Protein AF-A0A0G0GV70-F1 (afdb_monomer_lite)

pLDDT: mean 84.27, std 19.37, range [31.91, 98.56]

Structure (mmCIF, N/CA/C/O backbone):
data_AF-A0A0G0GV70-F1
#
_entry.id   AF-A0A0G0GV70-F1
#
loop_
_atom_site.group_PDB
_atom_site.id
_atom_site.type_symbol
_atom_site.label_atom_id
_atom_site.label_alt_id
_atom_site.label_comp_id
_atom_site.label_asym_id
_atom_site.label_entity_id
_atom_site.label_seq_id
_atom_site.pdbx_PDB_ins_code
_atom_site.Cartn_x
_atom_site.Cartn_y
_atom_site.Cartn_z
_atom_site.occupancy
_atom_site.B_iso_or_equiv
_atom_site.auth_seq_id
_atom_site.auth_comp_id
_atom_site.auth_asym_id
_atom_site.auth_atom_id
_atom_site.pdbx_PDB_model_num
ATOM 1 N N . MET A 1 1 ? 23.017 -17.282 5.158 1.00 42.25 1 MET A N 1
ATOM 2 C CA . MET A 1 1 ? 23.805 -16.563 4.132 1.00 42.25 1 MET A CA 1
ATOM 3 C C . MET A 1 1 ? 23.845 -15.090 4.497 1.00 42.25 1 MET A C 1
ATOM 5 O O . MET A 1 1 ? 22.787 -14.482 4.587 1.00 42.25 1 MET A O 1
ATOM 9 N N . SER A 1 2 ? 25.026 -14.521 4.731 1.00 63.72 2 SER A N 1
ATOM 10 C CA . SER A 1 2 ? 25.172 -13.094 5.050 1.00 63.72 2 SER A CA 1
ATOM 11 C C . SER A 1 2 ? 25.502 -12.327 3.770 1.00 63.72 2 SER A C 1
ATOM 13 O O . SER A 1 2 ? 26.511 -12.607 3.124 1.00 63.72 2 SER A O 1
ATOM 15 N N . SER A 1 3 ? 24.639 -11.392 3.367 1.00 79.06 3 SER A N 1
ATOM 16 C CA . SER A 1 3 ? 24.894 -10.543 2.198 1.00 79.06 3 SER A CA 1
ATOM 17 C C . SER A 1 3 ? 26.102 -9.636 2.450 1.00 79.06 3 SER A C 1
ATOM 19 O O . SER A 1 3 ? 26.194 -9.013 3.504 1.00 79.06 3 SER A O 1
ATOM 21 N N . ARG A 1 4 ? 27.005 -9.524 1.468 1.00 86.88 4 ARG A N 1
ATOM 22 C CA . ARG A 1 4 ? 28.135 -8.574 1.488 1.00 86.88 4 ARG A CA 1
ATOM 23 C C . ARG A 1 4 ? 27.774 -7.196 0.911 1.00 86.88 4 ARG A C 1
ATOM 25 O O . ARG A 1 4 ? 28.638 -6.331 0.806 1.00 86.88 4 ARG A O 1
ATOM 32 N N . HIS A 1 5 ? 26.519 -6.984 0.502 1.00 86.94 5 HIS A N 1
ATOM 33 C CA . HIS A 1 5 ? 26.093 -5.713 -0.083 1.00 86.94 5 HIS A CA 1
ATOM 34 C C . HIS A 1 5 ? 26.102 -4.600 0.963 1.00 86.94 5 HIS A C 1
ATOM 36 O O . HIS A 1 5 ? 25.458 -4.698 2.008 1.00 86.94 5 HIS A O 1
ATOM 42 N N . LYS A 1 6 ? 26.796 -3.505 0.649 1.00 89.31 6 LYS A N 1
ATOM 43 C CA . LYS A 1 6 ? 26.859 -2.332 1.516 1.00 89.31 6 LYS A CA 1
ATOM 44 C C . LYS A 1 6 ? 25.533 -1.572 1.483 1.00 89.31 6 LYS A C 1
ATOM 46 O O . LYS A 1 6 ? 25.060 -1.170 0.421 1.00 89.31 6 LYS A O 1
ATOM 51 N N . ILE A 1 7 ? 24.964 -1.333 2.662 1.00 91.81 7 ILE A N 1
ATOM 52 C CA . ILE A 1 7 ? 23.853 -0.396 2.852 1.00 91.81 7 ILE A CA 1
ATOM 53 C C . ILE A 1 7 ? 24.458 0.949 3.253 1.00 91.81 7 ILE A C 1
ATOM 55 O O . ILE A 1 7 ? 25.138 1.058 4.271 1.00 91.81 7 ILE A O 1
ATOM 59 N N . TYR A 1 8 ? 24.228 1.980 2.444 1.00 92.44 8 TYR A N 1
ATOM 60 C CA . TYR A 1 8 ? 24.755 3.322 2.687 1.00 92.44 8 TYR A CA 1
ATOM 61 C C . TYR A 1 8 ? 23.795 4.112 3.574 1.00 92.44 8 TYR A C 1
ATOM 63 O O . TYR A 1 8 ? 22.588 4.079 3.344 1.00 92.44 8 TYR A O 1
ATOM 71 N N . ALA A 1 9 ? 24.320 4.850 4.551 1.00 92.25 9 ALA A N 1
ATOM 72 C CA . ALA A 1 9 ? 23.561 5.827 5.327 1.00 92.25 9 ALA A CA 1
ATOM 73 C C . ALA A 1 9 ? 23.868 7.236 4.804 1.00 92.25 9 ALA A C 1
ATOM 75 O O . ALA A 1 9 ? 25.014 7.679 4.833 1.00 92.25 9 ALA A O 1
ATOM 76 N N . ILE A 1 10 ? 22.847 7.931 4.314 1.00 90.56 10 ILE A N 1
ATOM 77 C CA . ILE A 1 10 ? 22.930 9.298 3.804 1.00 90.56 10 ILE A CA 1
ATOM 78 C C . ILE A 1 10 ? 22.320 10.219 4.859 1.00 90.56 10 ILE A C 1
ATOM 80 O O . ILE A 1 10 ? 21.137 10.096 5.188 1.00 90.56 10 ILE A O 1
ATOM 84 N N . LYS A 1 11 ? 23.134 11.129 5.399 1.00 86.88 11 LYS A N 1
ATOM 85 C CA . LYS A 1 11 ? 22.683 12.198 6.297 1.00 86.88 11 LYS A CA 1
ATOM 86 C C . LYS A 1 11 ? 22.342 13.428 5.463 1.00 86.88 11 LYS A C 1
ATOM 88 O O . LYS A 1 11 ? 23.067 13.753 4.526 1.00 86.88 11 LYS A O 1
ATOM 93 N N . TYR A 1 12 ? 21.247 14.097 5.793 1.00 80.81 12 TYR A N 1
ATOM 94 C CA . TYR A 1 12 ? 20.922 15.380 5.180 1.00 80.81 12 TYR A CA 1
ATOM 95 C C . TYR A 1 12 ? 21.633 16.512 5.924 1.00 80.81 12 TYR A C 1
ATOM 97 O O . TYR A 1 12 ? 21.893 16.407 7.120 1.00 80.81 12 TYR A O 1
ATOM 105 N N . LEU A 1 13 ? 21.919 17.600 5.207 1.00 78.50 13 LEU A N 1
ATOM 106 C CA . LEU A 1 13 ? 22.531 18.806 5.776 1.00 78.50 13 LEU A CA 1
ATOM 107 C C . LEU A 1 13 ? 21.536 19.647 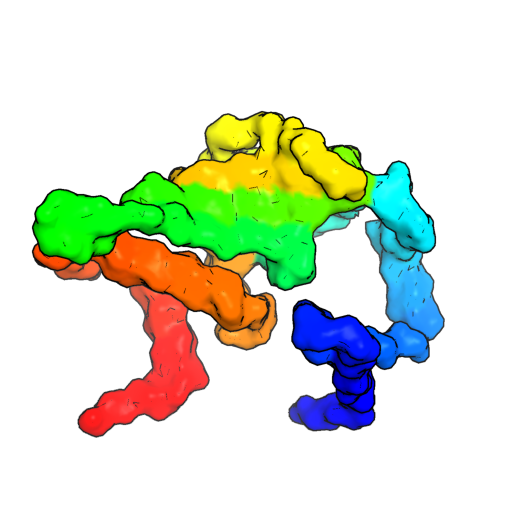6.597 1.00 78.50 13 LEU A C 1
ATOM 109 O O . LEU A 1 13 ? 21.947 20.476 7.403 1.00 78.50 13 LEU A O 1
ATOM 113 N N . ASN A 1 14 ? 20.227 19.453 6.410 1.00 82.50 14 ASN A N 1
ATOM 114 C CA . ASN A 1 14 ? 19.206 20.182 7.156 1.00 82.50 14 ASN A CA 1
ATOM 115 C C . ASN A 1 14 ? 18.978 19.572 8.551 1.00 82.50 14 ASN A C 1
ATOM 117 O O . ASN A 1 14 ? 18.974 18.356 8.730 1.00 82.50 14 ASN A O 1
ATOM 121 N N . ARG A 1 15 ? 18.708 20.425 9.548 1.00 74.50 15 ARG A N 1
ATOM 122 C CA . ARG A 1 15 ? 18.507 20.003 10.950 1.00 74.50 15 ARG A CA 1
ATOM 123 C C . ARG A 1 15 ? 17.336 19.027 11.153 1.00 74.50 15 ARG A C 1
ATOM 125 O O . ARG A 1 15 ? 17.357 18.255 12.101 1.00 74.50 15 ARG A O 1
ATOM 132 N N . ASN A 1 16 ? 16.351 19.035 10.250 1.00 80.88 16 ASN A N 1
ATOM 133 C CA . ASN A 1 16 ? 15.153 18.184 10.318 1.00 80.88 16 ASN A CA 1
ATOM 134 C C . ASN A 1 16 ? 15.232 16.935 9.422 1.00 80.88 16 ASN A C 1
ATOM 136 O O . ASN A 1 16 ? 14.244 16.217 9.275 1.00 80.88 16 ASN A O 1
ATOM 140 N N . GLY A 1 17 ? 16.361 16.692 8.756 1.00 78.88 17 GLY A N 1
ATOM 141 C CA . GLY A 1 17 ? 16.489 15.569 7.838 1.00 78.88 17 GLY A CA 1
ATOM 142 C C . GLY A 1 17 ? 16.724 14.252 8.561 1.00 78.88 17 GLY A C 1
ATOM 143 O O . GLY A 1 17 ? 17.628 14.121 9.383 1.00 78.88 17 GLY A O 1
ATOM 144 N N . HIS A 1 18 ? 15.936 13.238 8.218 1.00 85.81 18 HIS A N 1
ATOM 145 C CA . HIS A 1 18 ? 16.132 11.888 8.736 1.00 85.81 18 HIS A CA 1
ATOM 146 C C . HIS A 1 18 ? 17.211 11.147 7.949 1.00 85.81 18 HIS A C 1
ATOM 148 O O . HIS A 1 18 ? 17.294 11.274 6.730 1.00 85.81 18 HIS A O 1
ATOM 154 N N . ILE A 1 19 ? 18.005 10.316 8.625 1.00 91.50 19 ILE A N 1
ATOM 155 C CA . ILE A 1 19 ? 18.988 9.455 7.958 1.00 91.50 19 ILE A CA 1
ATOM 156 C C . ILE A 1 19 ? 18.263 8.543 6.963 1.00 91.50 19 ILE A C 1
ATOM 158 O O . ILE A 1 19 ? 17.337 7.816 7.324 1.00 91.50 19 ILE A O 1
ATOM 162 N N . ARG A 1 20 ? 18.704 8.564 5.704 1.00 90.44 20 ARG A N 1
ATOM 163 C CA . ARG A 1 20 ? 18.201 7.673 4.659 1.00 90.44 20 ARG A CA 1
ATOM 164 C C . ARG A 1 20 ? 19.166 6.515 4.469 1.00 90.44 20 ARG A C 1
ATOM 166 O O . ARG A 1 20 ? 20.339 6.729 4.178 1.00 90.44 20 ARG A O 1
ATOM 173 N N . HIS A 1 21 ? 18.654 5.293 4.531 1.00 92.00 21 HIS A N 1
ATOM 174 C CA . HIS A 1 21 ? 19.409 4.109 4.135 1.00 92.00 21 HIS A CA 1
ATOM 175 C C . HIS A 1 21 ? 19.162 3.779 2.659 1.00 92.00 21 HIS A C 1
ATOM 177 O O . HIS A 1 21 ? 18.026 3.840 2.186 1.00 92.00 21 HIS A O 1
ATOM 183 N N . VAL A 1 22 ? 20.224 3.455 1.920 1.00 92.25 22 VAL A N 1
ATOM 184 C CA . VAL A 1 22 ? 20.167 3.147 0.487 1.00 92.25 22 VAL A CA 1
ATOM 185 C C . VAL A 1 22 ? 20.896 1.841 0.202 1.00 92.25 22 VAL A C 1
ATOM 187 O O . VAL A 1 22 ? 22.083 1.704 0.496 1.00 92.25 22 VAL A O 1
ATOM 190 N N . LEU A 1 23 ? 20.183 0.914 -0.432 1.00 92.44 23 LEU A N 1
ATOM 191 C CA . LEU A 1 23 ? 20.746 -0.259 -1.087 1.00 92.44 23 LEU A CA 1
ATOM 192 C C . LEU A 1 23 ? 20.768 0.005 -2.595 1.00 92.44 23 LEU A C 1
ATOM 194 O O . LEU A 1 23 ? 19.741 0.357 -3.175 1.00 92.44 23 LEU A O 1
ATOM 198 N N . ARG A 1 24 ? 21.938 -0.137 -3.220 1.00 91.56 24 ARG A N 1
ATOM 199 C CA . ARG A 1 24 ? 22.098 -0.043 -4.676 1.00 91.56 24 ARG A CA 1
ATOM 200 C C . ARG A 1 24 ? 22.466 -1.416 -5.212 1.00 91.56 24 ARG A C 1
ATOM 202 O O . ARG A 1 24 ? 23.418 -2.020 -4.728 1.00 91.56 24 ARG A O 1
ATOM 209 N N . ILE A 1 25 ? 21.715 -1.882 -6.201 1.00 90.88 25 ILE A N 1
ATOM 210 C CA . ILE A 1 25 ? 21.968 -3.142 -6.897 1.00 90.88 25 ILE A CA 1
ATOM 211 C C . ILE A 1 25 ? 22.118 -2.797 -8.374 1.00 90.88 25 ILE A C 1
ATOM 213 O O . ILE A 1 25 ? 21.145 -2.427 -9.025 1.00 90.88 25 ILE A O 1
ATOM 217 N N . GLY A 1 26 ? 23.348 -2.866 -8.879 1.00 91.38 26 GLY A N 1
ATOM 218 C CA . GLY A 1 26 ? 23.649 -2.706 -10.299 1.00 91.38 26 GLY A CA 1
ATOM 219 C C . GLY A 1 26 ? 23.826 -4.077 -10.931 1.00 91.38 26 GLY A C 1
ATOM 220 O O . GLY A 1 26 ? 24.916 -4.634 -10.880 1.00 91.38 26 GLY A O 1
ATOM 221 N N . ASN A 1 27 ? 22.755 -4.644 -11.480 1.00 93.31 27 ASN A N 1
ATOM 222 C CA . ASN A 1 27 ? 22.800 -5.931 -12.165 1.00 93.31 27 ASN A CA 1
ATOM 223 C C . ASN A 1 27 ? 21.980 -5.846 -13.457 1.00 93.31 27 ASN A C 1
ATOM 225 O O . ASN A 1 27 ? 20.774 -5.602 -13.410 1.00 93.31 27 ASN A O 1
ATOM 229 N N . LYS A 1 28 ? 22.645 -6.052 -14.599 1.00 95.12 28 LYS A N 1
ATOM 230 C CA . LYS A 1 28 ? 22.032 -5.923 -15.927 1.00 95.12 28 LYS A CA 1
ATOM 231 C C . LYS A 1 28 ? 20.931 -6.960 -16.165 1.00 95.12 28 LYS A C 1
ATOM 233 O O . LYS A 1 28 ? 19.898 -6.610 -16.718 1.00 95.12 28 LYS A O 1
ATOM 238 N N . ALA A 1 29 ? 21.115 -8.196 -15.702 1.00 96.00 29 ALA A N 1
ATOM 239 C CA . ALA A 1 29 ? 20.115 -9.252 -15.854 1.00 96.00 29 ALA A CA 1
ATOM 240 C C . ALA A 1 29 ? 18.842 -8.954 -15.044 1.00 96.00 29 ALA A C 1
ATOM 242 O O . ALA A 1 29 ? 17.738 -9.110 -15.559 1.00 96.00 29 ALA A O 1
ATOM 243 N N . ILE A 1 30 ? 18.982 -8.456 -13.807 1.00 94.19 30 ILE A N 1
ATOM 244 C CA . ILE A 1 30 ? 17.835 -8.021 -12.992 1.00 94.19 30 ILE A CA 1
ATOM 245 C C . ILE A 1 30 ? 17.125 -6.842 -13.657 1.00 94.19 30 ILE A C 1
ATOM 247 O O . ILE A 1 30 ? 15.902 -6.835 -13.722 1.00 94.19 30 ILE A O 1
ATOM 251 N N . TYR A 1 31 ? 17.879 -5.857 -14.148 1.00 94.06 31 TYR A N 1
ATOM 252 C CA . TYR A 1 31 ? 17.307 -4.702 -14.832 1.00 94.06 31 TYR A CA 1
ATOM 253 C C . TYR A 1 31 ? 16.487 -5.123 -16.059 1.00 94.06 31 TYR A C 1
ATOM 255 O O . TYR A 1 31 ? 15.316 -4.765 -16.139 1.00 94.06 31 TYR A O 1
ATOM 263 N N . GLN A 1 32 ? 17.053 -5.961 -16.935 1.00 94.81 32 GLN A N 1
ATOM 264 C CA . GLN A 1 32 ? 16.348 -6.464 -18.116 1.00 94.81 32 GLN A CA 1
ATOM 265 C C . GLN A 1 32 ? 15.093 -7.253 -17.731 1.00 94.81 32 GLN A C 1
ATOM 267 O O . GLN A 1 32 ? 14.021 -7.006 -18.265 1.00 94.81 32 GLN A O 1
ATOM 272 N N . SER A 1 33 ? 15.193 -8.122 -16.720 1.00 93.75 33 SER A N 1
ATOM 273 C CA . SER A 1 33 ? 14.040 -8.893 -16.235 1.00 93.75 33 SER A CA 1
ATOM 274 C C . SER A 1 33 ? 12.907 -7.993 -15.726 1.00 93.75 33 SER A C 1
ATOM 276 O O . SER A 1 33 ? 11.737 -8.343 -15.832 1.00 93.75 33 SER A O 1
ATOM 278 N N . LEU A 1 34 ? 13.234 -6.842 -15.131 1.00 91.75 34 LEU A N 1
ATOM 279 C CA . LEU A 1 34 ? 12.239 -5.873 -14.675 1.00 91.75 34 LEU A CA 1
ATOM 280 C C . LEU A 1 34 ? 11.607 -5.113 -15.846 1.00 91.75 34 LEU A C 1
ATOM 282 O O . LEU A 1 34 ? 10.402 -4.863 -15.809 1.00 91.75 34 LEU A O 1
ATOM 286 N N . GLU A 1 35 ? 12.384 -4.774 -16.875 1.00 91.62 35 GLU A N 1
ATOM 287 C CA . GLU A 1 35 ? 11.857 -4.179 -18.107 1.00 91.62 35 GLU A CA 1
ATOM 288 C C . GLU A 1 35 ? 10.896 -5.130 -18.824 1.00 91.62 35 GLU A C 1
ATOM 290 O O . GLU A 1 35 ? 9.808 -4.703 -19.202 1.00 91.62 35 GLU A O 1
ATOM 295 N N . ASP A 1 36 ? 11.229 -6.419 -18.914 1.00 90.69 36 ASP A N 1
ATOM 296 C CA . ASP A 1 36 ? 10.366 -7.447 -19.515 1.00 90.69 36 ASP A CA 1
ATOM 297 C C . ASP A 1 36 ? 9.042 -7.616 -18.738 1.00 90.69 36 ASP A C 1
ATOM 299 O O . ASP A 1 36 ? 8.013 -7.996 -19.296 1.00 90.69 36 ASP A O 1
ATOM 303 N N . LEU A 1 37 ? 9.044 -7.277 -17.443 1.00 87.94 37 LEU A N 1
ATOM 304 C CA . LEU A 1 37 ? 7.854 -7.209 -16.585 1.00 87.94 37 LEU A CA 1
ATOM 305 C C . LEU A 1 37 ? 7.122 -5.852 -16.655 1.00 87.94 37 LEU A C 1
ATOM 307 O O . LEU A 1 37 ? 6.160 -5.634 -15.914 1.00 87.94 37 LEU A O 1
ATOM 311 N N . GLY A 1 38 ? 7.560 -4.937 -17.523 1.00 87.19 38 GLY A N 1
ATOM 312 C CA . GLY A 1 38 ? 6.939 -3.634 -17.766 1.00 87.19 38 GLY A CA 1
ATOM 313 C C . GLY A 1 38 ? 7.418 -2.499 -16.854 1.00 87.19 38 GLY A C 1
ATOM 314 O O . GLY A 1 38 ? 6.757 -1.459 -16.766 1.00 87.19 38 GLY A O 1
ATOM 315 N N . LEU A 1 39 ? 8.538 -2.664 -16.140 1.00 90.12 39 LEU A N 1
ATOM 316 C CA . LEU A 1 39 ? 9.090 -1.639 -15.251 1.00 90.12 39 LEU A CA 1
ATOM 317 C C . LEU A 1 39 ? 10.173 -0.803 -15.949 1.00 90.12 39 LEU A C 1
ATOM 319 O O . LEU A 1 39 ? 11.358 -1.113 -15.875 1.00 90.12 39 LEU A O 1
ATOM 323 N N . TYR A 1 40 ? 9.765 0.321 -16.536 1.00 88.12 40 TYR A N 1
ATOM 324 C CA . TYR A 1 40 ? 10.658 1.246 -17.248 1.00 88.12 40 TYR A CA 1
ATOM 325 C C . TYR A 1 40 ? 11.011 2.512 -16.437 1.00 88.12 40 TYR A C 1
ATOM 327 O O . TYR A 1 40 ? 10.341 2.841 -15.444 1.00 88.12 40 TYR A O 1
ATOM 335 N N . PRO A 1 41 ? 12.036 3.286 -16.849 1.00 86.75 41 PRO A N 1
ATOM 336 C CA . PRO A 1 41 ? 12.245 4.652 -16.366 1.00 86.75 41 PRO A CA 1
ATOM 337 C C . PRO A 1 41 ? 10.985 5.524 -16.517 1.00 86.75 41 PRO A C 1
ATOM 339 O O . PRO A 1 41 ? 10.121 5.261 -17.348 1.00 86.75 41 PRO A O 1
ATOM 342 N N . ASN A 1 42 ? 10.845 6.567 -15.689 1.00 84.75 42 ASN A N 1
ATOM 343 C CA . ASN A 1 42 ? 9.640 7.419 -15.636 1.00 84.75 42 ASN A CA 1
ATOM 344 C C . ASN A 1 42 ? 8.324 6.662 -15.375 1.00 84.75 42 ASN A C 1
ATOM 346 O O . ASN A 1 42 ? 7.241 7.147 -15.705 1.00 84.75 42 ASN A O 1
ATOM 350 N N . LYS A 1 43 ? 8.413 5.516 -14.684 1.00 86.00 43 LYS A N 1
ATOM 351 C CA . LYS A 1 43 ? 7.287 4.639 -14.333 1.00 86.00 43 LYS A CA 1
ATOM 352 C C . LYS A 1 43 ? 6.041 5.336 -13.788 1.00 86.00 43 LYS A C 1
ATOM 354 O O . LYS A 1 43 ? 4.949 4.826 -13.973 1.00 86.00 43 LYS A O 1
ATOM 359 N N . SER A 1 44 ? 6.148 6.492 -13.130 1.00 86.56 44 SER A N 1
ATOM 360 C CA . SER A 1 44 ? 4.963 7.231 -12.668 1.00 86.56 44 SER A CA 1
ATOM 361 C C . SER A 1 44 ? 3.994 7.592 -13.800 1.00 86.56 44 SER A C 1
ATOM 363 O O . SER A 1 44 ? 2.811 7.750 -13.531 1.00 86.56 44 SER A O 1
ATOM 365 N N . LEU A 1 45 ? 4.481 7.711 -15.038 1.00 87.50 45 LEU A N 1
ATOM 366 C CA . LEU A 1 45 ? 3.683 8.068 -16.212 1.00 87.50 45 LEU A CA 1
ATOM 367 C C . LEU A 1 45 ? 3.224 6.846 -17.017 1.00 87.50 45 LEU A C 1
ATOM 369 O O . LEU A 1 45 ? 2.177 6.894 -17.654 1.00 87.50 45 LEU A O 1
ATOM 373 N N . THR A 1 46 ? 4.003 5.766 -16.988 1.00 87.19 46 THR A N 1
ATOM 374 C CA . THR A 1 46 ? 3.857 4.639 -17.920 1.00 87.19 46 THR A CA 1
ATOM 375 C C . THR A 1 46 ? 3.445 3.333 -17.253 1.00 87.19 46 THR A C 1
ATOM 377 O O . THR A 1 46 ? 2.915 2.463 -17.934 1.00 87.19 46 THR A O 1
ATOM 380 N N . ILE A 1 47 ? 3.652 3.174 -15.941 1.00 93.31 47 ILE A N 1
ATOM 381 C CA . ILE A 1 47 ? 3.430 1.885 -15.284 1.00 93.31 47 ILE A CA 1
ATOM 382 C C . ILE A 1 47 ? 1.944 1.565 -15.165 1.00 93.31 47 ILE A C 1
ATOM 384 O O . ILE A 1 47 ? 1.132 2.374 -14.695 1.00 93.31 47 ILE A O 1
ATOM 388 N N . GLU A 1 48 ? 1.618 0.334 -15.526 1.00 94.00 48 GLU A N 1
ATOM 389 C CA . GLU A 1 48 ? 0.314 -0.280 -15.333 1.00 94.00 48 GLU A CA 1
ATOM 390 C C . GLU A 1 48 ? 0.440 -1.441 -14.342 1.00 94.00 48 GLU A C 1
ATOM 392 O O . GLU A 1 48 ? 1.540 -1.896 -14.024 1.00 94.00 48 GLU A O 1
ATOM 397 N N . PHE A 1 49 ? -0.682 -1.881 -13.774 1.00 95.19 49 PHE A N 1
ATOM 398 C CA . PHE A 1 49 ? -0.650 -3.040 -12.887 1.00 95.19 49 PHE A CA 1
ATOM 399 C C . PHE A 1 49 ? -0.363 -4.292 -13.730 1.00 95.19 49 PHE A C 1
ATOM 401 O O . PHE A 1 49 ? -1.118 -4.541 -14.674 1.00 95.19 49 PHE A O 1
ATOM 408 N N . PRO A 1 50 ? 0.697 -5.062 -13.431 1.00 94.12 50 PRO A N 1
ATOM 409 C CA . PRO A 1 50 ? 1.083 -6.187 -14.270 1.00 94.12 50 PRO A CA 1
ATOM 410 C C . PRO A 1 50 ? 0.081 -7.340 -14.146 1.00 94.12 50 PRO A C 1
ATOM 412 O O . PRO A 1 50 ? -0.671 -7.435 -13.174 1.00 94.12 50 PRO A O 1
ATOM 415 N N . GLN A 1 51 ? 0.096 -8.250 -15.119 1.00 92.00 51 GLN A N 1
ATOM 416 C CA . GLN A 1 51 ? -0.633 -9.512 -15.019 1.00 92.00 51 GLN A CA 1
ATOM 417 C C . GLN A 1 51 ? 0.123 -10.455 -14.084 1.00 92.00 51 GLN A C 1
ATOM 419 O O . GLN A 1 51 ? 1.278 -10.797 -14.332 1.00 92.00 51 GLN A O 1
ATOM 424 N N . ILE A 1 52 ? -0.515 -10.859 -12.986 1.00 94.12 52 ILE A N 1
ATOM 425 C CA . ILE A 1 52 ? 0.125 -11.658 -11.938 1.00 94.12 52 ILE A CA 1
ATOM 426 C C . ILE A 1 52 ? -0.674 -12.941 -11.744 1.00 94.12 52 ILE A C 1
ATOM 428 O O . ILE A 1 52 ? -1.863 -12.863 -11.432 1.00 94.12 52 ILE A O 1
ATOM 432 N N . PRO A 1 53 ? -0.044 -14.125 -11.843 1.00 94.62 53 PRO A N 1
ATOM 433 C CA . PRO A 1 53 ? -0.706 -15.373 -11.493 1.00 94.62 53 PRO A CA 1
ATOM 434 C C . PRO A 1 53 ? -1.275 -15.313 -10.070 1.00 94.62 53 PRO A C 1
ATOM 436 O O . PRO A 1 53 ? -0.568 -14.921 -9.139 1.00 94.62 53 PRO A O 1
ATOM 439 N N . ASN A 1 54 ? -2.519 -15.764 -9.875 1.00 92.19 54 ASN A N 1
ATOM 440 C CA . ASN A 1 54 ? -3.233 -15.644 -8.592 1.00 92.19 54 ASN A CA 1
ATOM 441 C C . ASN A 1 54 ? -2.432 -16.165 -7.384 1.00 92.19 54 ASN A C 1
ATOM 443 O O . ASN A 1 54 ? -2.467 -15.563 -6.312 1.00 92.19 54 ASN A O 1
ATOM 447 N N . LYS A 1 55 ? -1.627 -17.222 -7.567 1.00 93.12 55 LYS A N 1
ATOM 448 C CA . LYS A 1 55 ? -0.741 -17.774 -6.524 1.00 93.12 55 LYS A CA 1
ATOM 449 C C . LYS A 1 55 ? 0.328 -16.798 -6.004 1.00 93.12 55 LYS A C 1
ATOM 451 O O . LYS A 1 55 ? 0.807 -16.965 -4.887 1.00 93.12 55 LYS A O 1
ATOM 456 N N . TYR A 1 56 ? 0.703 -15.785 -6.785 1.00 93.69 56 TYR A N 1
ATOM 457 C CA . TYR A 1 56 ? 1.703 -14.774 -6.418 1.00 93.69 56 TYR A CA 1
ATOM 458 C C . TYR A 1 56 ? 1.091 -13.416 -6.065 1.00 93.69 56 TYR A C 1
ATOM 460 O O . TYR A 1 56 ? 1.788 -12.562 -5.514 1.00 93.69 56 TYR A O 1
ATOM 468 N N . LEU A 1 57 ? -0.201 -13.215 -6.336 1.00 95.56 57 LEU A N 1
ATOM 469 C CA . LEU A 1 57 ? -0.867 -11.921 -6.195 1.00 95.56 57 LEU A CA 1
ATOM 470 C C . LEU A 1 57 ? -0.802 -11.376 -4.762 1.00 95.56 57 LEU A C 1
ATOM 472 O O . LEU A 1 57 ? -0.463 -10.211 -4.558 1.00 95.56 57 LEU A O 1
ATOM 476 N N . SER A 1 58 ? -1.057 -12.220 -3.758 1.00 95.31 58 SER A N 1
ATOM 477 C CA . SER A 1 58 ? -0.981 -11.824 -2.344 1.00 95.31 58 SER A CA 1
ATOM 478 C C . SER A 1 58 ? 0.420 -11.347 -1.949 1.00 95.31 58 SER A C 1
ATOM 480 O O . SER A 1 58 ? 0.561 -10.326 -1.274 1.00 95.31 58 SER A O 1
ATOM 482 N N . SER A 1 59 ? 1.459 -12.041 -2.419 1.00 94.25 59 SER A N 1
ATOM 483 C CA . SER A 1 59 ? 2.859 -11.692 -2.165 1.00 94.25 59 SER A CA 1
ATOM 484 C C . SER A 1 59 ? 3.287 -10.427 -2.905 1.00 94.25 59 SER A C 1
ATOM 486 O O . SER A 1 59 ? 3.968 -9.592 -2.313 1.00 94.25 59 SER A O 1
ATOM 488 N N . PHE A 1 60 ? 2.845 -10.232 -4.151 1.00 95.06 60 PHE A N 1
ATOM 489 C CA . PHE A 1 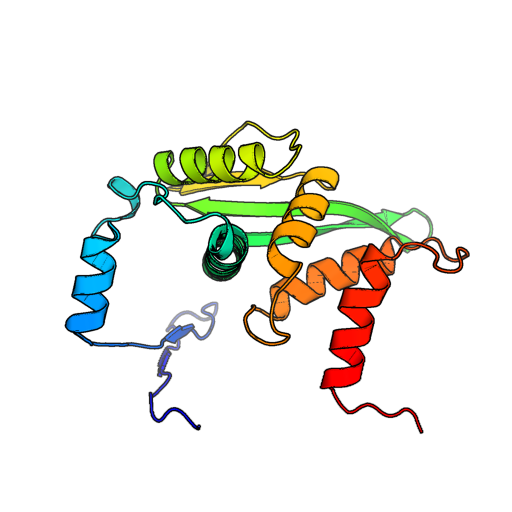60 ? 3.112 -8.998 -4.888 1.00 95.06 60 PHE A CA 1
ATOM 490 C C . PHE A 1 60 ? 2.466 -7.788 -4.211 1.00 95.06 60 PHE A C 1
ATOM 492 O O . PHE A 1 60 ? 3.143 -6.798 -3.937 1.00 95.06 60 PHE A O 1
ATOM 499 N N . ILE A 1 61 ? 1.172 -7.879 -3.881 1.00 96.94 61 ILE A N 1
ATOM 500 C CA . ILE A 1 61 ? 0.446 -6.787 -3.222 1.00 96.94 61 ILE A CA 1
ATOM 501 C C . ILE A 1 61 ? 1.064 -6.482 -1.855 1.00 96.94 61 ILE A C 1
ATOM 503 O O . ILE A 1 61 ? 1.205 -5.309 -1.518 1.00 96.94 61 ILE A O 1
ATOM 507 N N . ARG A 1 62 ? 1.500 -7.501 -1.098 1.00 96.62 62 ARG A N 1
ATOM 508 C CA . ARG A 1 62 ? 2.245 -7.311 0.157 1.00 96.62 62 ARG A CA 1
ATOM 509 C C . ARG A 1 62 ? 3.566 -6.574 -0.067 1.00 96.62 62 ARG A C 1
ATOM 511 O O . ARG A 1 62 ? 3.838 -5.615 0.646 1.00 96.62 62 ARG A O 1
ATOM 518 N N . GLY A 1 63 ? 4.360 -6.976 -1.060 1.00 95.38 63 GLY A N 1
ATOM 519 C CA . GLY A 1 63 ? 5.633 -6.323 -1.385 1.00 95.38 63 GLY A CA 1
ATOM 520 C C . GLY A 1 63 ? 5.453 -4.860 -1.795 1.00 95.38 63 GLY A C 1
ATOM 521 O O . GLY A 1 63 ? 6.130 -3.975 -1.269 1.00 95.38 63 GLY A O 1
ATOM 522 N N . TYR A 1 64 ? 4.475 -4.585 -2.660 1.00 96.81 64 TYR A N 1
ATOM 523 C CA . TYR A 1 64 ? 4.122 -3.223 -3.053 1.00 96.81 64 TYR A CA 1
ATOM 524 C C . TYR A 1 64 ? 3.597 -2.401 -1.867 1.00 96.81 64 TYR A C 1
ATOM 526 O O . TYR A 1 64 ? 4.031 -1.270 -1.643 1.00 96.81 64 TYR A O 1
ATOM 534 N N . PHE A 1 65 ? 2.712 -2.986 -1.054 1.00 97.94 65 PHE A N 1
ATOM 535 C CA . PHE A 1 65 ? 2.228 -2.371 0.177 1.00 97.94 65 PHE A CA 1
ATOM 536 C C . PHE A 1 65 ? 3.379 -2.035 1.123 1.00 97.94 65 PHE A C 1
ATOM 538 O O . PHE A 1 65 ? 3.366 -0.969 1.728 1.00 97.94 65 PHE A O 1
ATOM 545 N N . ASP A 1 66 ? 4.382 -2.896 1.257 1.00 95.88 66 ASP A N 1
ATOM 546 C CA . ASP A 1 66 ? 5.530 -2.669 2.126 1.00 95.88 66 ASP A CA 1
ATOM 547 C C . ASP A 1 66 ? 6.466 -1.571 1.608 1.00 95.88 66 ASP A C 1
ATOM 549 O O . ASP A 1 66 ? 6.937 -0.762 2.418 1.00 95.88 66 ASP A O 1
ATOM 553 N N . GLY A 1 67 ? 6.634 -1.454 0.290 1.00 95.00 67 GLY A N 1
ATOM 554 C CA . GLY A 1 67 ? 7.344 -0.346 -0.352 1.00 95.00 67 GLY A CA 1
ATOM 555 C C . GLY A 1 67 ? 6.609 0.990 -0.215 1.00 95.00 67 GLY A C 1
ATOM 556 O O . GLY A 1 67 ? 7.053 1.869 0.523 1.00 95.00 67 GLY A O 1
ATOM 557 N N . ASP A 1 68 ? 5.445 1.106 -0.857 1.00 94.88 68 ASP A N 1
ATOM 558 C CA . ASP A 1 68 ? 4.759 2.388 -1.107 1.00 94.88 68 ASP A CA 1
ATOM 559 C C . ASP A 1 68 ? 3.416 2.536 -0.369 1.00 94.88 68 ASP A C 1
ATOM 561 O O . ASP A 1 68 ? 2.780 3.595 -0.370 1.00 94.88 68 ASP A O 1
ATOM 565 N N . GLY A 1 69 ? 2.956 1.473 0.287 1.00 97.38 69 GLY A N 1
ATOM 566 C CA . GLY A 1 69 ? 1.737 1.500 1.084 1.00 97.38 69 GLY A CA 1
ATOM 567 C C . GLY A 1 69 ? 1.907 2.151 2.458 1.00 97.38 69 GLY A C 1
ATOM 568 O O . GLY A 1 69 ? 3.007 2.409 2.957 1.00 97.38 69 GLY A O 1
ATOM 569 N N . CYS A 1 70 ? 0.782 2.373 3.122 1.00 97.38 70 CYS A N 1
ATOM 570 C CA . CYS A 1 70 ? 0.706 2.895 4.477 1.00 97.38 70 CYS A CA 1
ATOM 571 C C . CYS A 1 70 ? -0.428 2.202 5.236 1.00 97.38 70 CYS A C 1
ATOM 573 O O . CYS A 1 70 ? -1.506 1.975 4.693 1.00 97.38 70 CYS A O 1
ATOM 575 N N . VAL A 1 71 ? -0.198 1.881 6.506 1.00 98.25 71 VAL A N 1
ATOM 576 C CA . VAL A 1 71 ? -1.252 1.482 7.440 1.00 98.25 71 VAL A CA 1
ATOM 577 C C . VAL A 1 71 ? -1.184 2.380 8.648 1.00 98.25 71 VAL A C 1
ATOM 579 O O . VAL A 1 71 ? -0.107 2.706 9.146 1.00 98.25 71 VAL A O 1
ATOM 582 N N . TYR A 1 72 ? -2.350 2.776 9.125 1.00 95.44 72 TYR A N 1
ATOM 583 C CA . TYR A 1 72 ? -2.447 3.663 10.257 1.00 95.44 72 TYR A CA 1
ATOM 584 C C . TYR A 1 72 ? -3.731 3.416 11.030 1.00 95.44 72 TYR A C 1
ATOM 586 O O . TYR A 1 72 ? -4.754 2.955 10.511 1.00 95.44 72 TYR A O 1
ATOM 594 N N . LEU A 1 73 ? -3.626 3.691 12.323 1.00 95.38 73 LEU A N 1
ATOM 595 C CA . LEU A 1 73 ? -4.657 3.427 13.301 1.00 95.38 73 LEU A CA 1
ATOM 596 C C . LEU A 1 73 ? -5.096 4.759 13.893 1.00 95.38 73 LEU A C 1
ATOM 598 O O . LEU A 1 73 ? -4.381 5.335 14.711 1.00 95.38 73 LEU A O 1
ATOM 602 N N . TYR A 1 74 ? -6.265 5.238 13.482 1.00 94.25 74 TYR A N 1
ATOM 603 C CA . TYR A 1 74 ? -6.871 6.428 14.060 1.00 94.25 74 TYR A CA 1
ATOM 604 C C . TYR A 1 74 ? -7.400 6.117 15.449 1.00 94.25 74 TYR A C 1
ATOM 606 O O . TYR A 1 74 ? -8.153 5.154 15.649 1.00 94.25 74 TYR A O 1
ATOM 614 N N . ARG A 1 75 ? -7.026 6.967 16.398 1.00 92.44 75 ARG A N 1
ATOM 615 C CA . ARG A 1 75 ? -7.374 6.823 17.805 1.00 92.44 75 ARG A CA 1
ATOM 616 C C . ARG A 1 75 ? -7.870 8.146 18.350 1.00 92.44 75 ARG A C 1
ATOM 618 O O . ARG A 1 75 ? -7.462 9.200 17.877 1.00 92.44 75 ARG A O 1
ATOM 625 N N . SER A 1 76 ? -8.725 8.066 19.351 1.00 92.06 76 SER A N 1
ATOM 626 C CA . SER A 1 76 ? -9.148 9.203 20.159 1.00 92.06 76 SER A CA 1
ATOM 627 C C . SER A 1 76 ? -9.154 8.803 21.629 1.00 92.06 76 SER A C 1
ATOM 629 O O . SER A 1 76 ? -9.150 7.614 21.955 1.00 92.06 76 SER A O 1
ATOM 631 N N . VAL A 1 77 ? -9.165 9.791 22.516 1.00 91.88 77 VAL A N 1
ATOM 632 C CA . VAL A 1 77 ? -9.284 9.583 23.961 1.00 91.88 77 VAL A CA 1
ATOM 633 C C . VAL A 1 77 ? -10.715 9.930 24.366 1.00 91.88 77 VAL A C 1
ATOM 635 O O . VAL A 1 77 ? -11.229 10.980 23.993 1.00 91.88 77 VAL A O 1
ATOM 638 N N . GLY A 1 78 ? -11.398 9.008 25.045 1.00 89.44 78 GLY A N 1
ATOM 639 C CA . GLY A 1 78 ? -12.747 9.237 25.566 1.00 89.44 78 GLY A CA 1
ATOM 640 C C . GLY A 1 78 ? -12.749 10.067 26.853 1.00 89.44 78 GLY A C 1
ATOM 641 O O . GLY A 1 78 ? -11.706 10.277 27.466 1.00 89.44 78 GLY A O 1
ATOM 642 N N . LYS A 1 79 ? -13.945 10.453 27.323 1.00 83.56 79 LYS A N 1
ATOM 643 C CA . LYS A 1 79 ? -14.162 11.309 28.512 1.00 83.56 79 LYS A CA 1
ATOM 644 C C . LYS A 1 79 ? -13.486 10.826 29.813 1.00 83.56 79 LYS A C 1
ATOM 646 O O . LYS A 1 79 ? -13.306 11.619 30.720 1.00 83.56 79 LYS A O 1
ATOM 651 N N . LYS A 1 80 ? -13.108 9.544 29.908 1.00 89.00 80 LYS A N 1
ATOM 652 C CA . LYS A 1 80 ? -12.434 8.931 31.074 1.00 89.00 80 LYS A CA 1
ATOM 653 C C . LYS A 1 80 ? -11.008 8.444 30.763 1.00 89.00 80 LYS A C 1
ATOM 655 O O . LYS A 1 80 ? -10.584 7.419 31.278 1.00 89.00 80 LYS A O 1
ATOM 660 N N . GLY A 1 81 ? -10.316 9.059 29.803 1.00 86.25 81 GLY A N 1
ATOM 661 C CA . GLY A 1 81 ? -8.961 8.643 29.404 1.00 86.25 81 GLY A CA 1
ATOM 662 C C . GLY A 1 81 ? -8.891 7.330 28.606 1.00 86.25 81 GLY A C 1
ATOM 663 O O . GLY A 1 81 ? -7.821 6.932 28.149 1.00 86.25 81 GLY A O 1
ATOM 664 N N . ARG A 1 82 ? -10.025 6.648 28.383 1.00 86.50 82 ARG A N 1
ATOM 665 C CA . ARG A 1 82 ? -10.073 5.385 27.634 1.00 86.50 82 ARG A CA 1
ATOM 666 C C . ARG A 1 82 ? -9.664 5.599 26.179 1.00 86.50 82 ARG A C 1
ATOM 668 O O . ARG A 1 82 ? -10.265 6.410 25.473 1.00 86.50 82 ARG A O 1
ATOM 675 N N . LEU A 1 83 ? -8.703 4.805 25.710 1.00 87.62 83 LEU A N 1
ATOM 676 C CA . LEU A 1 83 ? -8.323 4.758 24.302 1.00 87.62 83 LEU A CA 1
ATOM 677 C C . LEU A 1 83 ? -9.467 4.191 23.450 1.00 87.62 83 LEU A C 1
ATOM 679 O O . LEU A 1 83 ? -9.938 3.079 23.685 1.00 87.62 83 LEU A O 1
ATOM 683 N N . ILE A 1 84 ? -9.876 4.936 22.426 1.00 89.31 84 ILE A N 1
ATOM 684 C CA . ILE A 1 84 ? -10.904 4.537 21.464 1.00 89.31 84 ILE A CA 1
ATOM 685 C C . ILE A 1 84 ? -10.249 4.340 20.103 1.00 89.31 84 ILE A C 1
ATOM 687 O O . ILE A 1 84 ? -9.592 5.236 19.569 1.00 89.31 84 ILE A O 1
ATOM 691 N N . ILE A 1 85 ? -10.461 3.168 19.512 1.00 90.88 85 ILE A N 1
ATOM 692 C CA . ILE A 1 85 ? -10.039 2.876 18.145 1.00 90.88 85 ILE A CA 1
ATOM 693 C C . ILE A 1 85 ? -11.131 3.326 17.179 1.00 90.88 85 ILE A C 1
ATOM 695 O O . ILE A 1 85 ? -12.209 2.742 17.144 1.00 90.88 85 ILE A O 1
ATOM 699 N N . ARG A 1 86 ? -10.851 4.359 16.381 1.00 92.94 86 ARG A N 1
ATOM 700 C CA . ARG A 1 86 ? -11.833 4.946 15.457 1.00 92.94 86 ARG A CA 1
ATOM 701 C C . ARG A 1 86 ? -11.810 4.267 14.095 1.00 92.94 86 ARG A C 1
ATOM 703 O O . ARG A 1 86 ? -12.859 3.978 13.530 1.00 92.94 86 ARG A O 1
ATOM 710 N N . LYS A 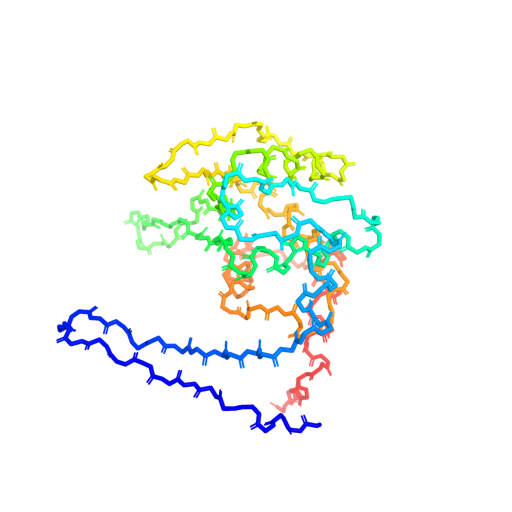1 87 ? -10.616 4.017 13.554 1.00 94.44 87 LYS A N 1
ATOM 711 C CA . LYS A 1 87 ? -10.462 3.470 12.201 1.00 94.44 87 LYS A CA 1
ATOM 712 C C . LYS A 1 87 ? -9.103 2.805 12.021 1.00 94.44 87 LYS A C 1
ATOM 714 O O . LYS A 1 87 ? -8.081 3.389 12.367 1.00 94.44 87 LYS A O 1
ATOM 719 N N . LEU A 1 88 ? -9.104 1.614 11.430 1.00 97.50 88 LEU A N 1
ATOM 720 C CA . LEU A 1 88 ? -7.927 1.057 10.765 1.00 97.50 88 LEU A CA 1
ATOM 721 C C . LEU A 1 88 ? -8.008 1.451 9.296 1.00 97.50 88 LEU A C 1
ATOM 723 O O . LEU A 1 88 ? -9.090 1.407 8.709 1.00 97.50 88 LEU A O 1
ATOM 727 N N . SER A 1 89 ? -6.891 1.862 8.716 1.00 97.88 89 SER A N 1
ATOM 728 C CA . SER A 1 89 ? -6.888 2.335 7.343 1.00 97.88 89 SER A CA 1
ATOM 729 C C . SER A 1 89 ? -5.621 1.892 6.632 1.00 97.88 89 SER A C 1
ATOM 731 O O . SER A 1 89 ? -4.516 2.093 7.136 1.00 97.88 89 SER A O 1
ATOM 733 N N . VAL A 1 90 ? -5.814 1.261 5.479 1.00 98.56 90 VAL A N 1
ATOM 734 C CA . VAL A 1 90 ? -4.772 0.840 4.542 1.00 98.56 90 VAL A CA 1
ATOM 735 C C . VAL A 1 90 ? -4.801 1.782 3.351 1.00 98.56 90 VAL A C 1
ATOM 737 O O . VAL A 1 90 ? -5.868 2.085 2.821 1.00 98.56 90 VAL A O 1
ATOM 740 N N . ILE A 1 91 ? -3.638 2.264 2.934 1.00 98.19 91 ILE A N 1
ATOM 741 C CA . ILE A 1 91 ? -3.481 3.158 1.790 1.00 98.19 91 ILE A CA 1
ATOM 742 C C . ILE A 1 91 ? -2.426 2.577 0.866 1.00 98.19 91 ILE A C 1
ATOM 744 O O . ILE A 1 91 ? -1.344 2.212 1.318 1.00 98.19 91 ILE A O 1
ATOM 748 N N . PHE A 1 92 ? -2.726 2.557 -0.425 1.00 98.19 92 PHE A N 1
ATOM 749 C CA . PHE A 1 92 ? -1.741 2.382 -1.485 1.00 98.19 92 PHE A CA 1
ATOM 750 C C . PHE A 1 92 ? -1.533 3.719 -2.185 1.00 98.19 92 PHE A C 1
ATOM 752 O O . PHE A 1 92 ? -2.510 4.419 -2.454 1.00 98.19 92 PHE A O 1
ATOM 759 N N . THR A 1 93 ? -0.280 4.075 -2.462 1.00 97.12 93 THR A N 1
ATOM 760 C CA . THR A 1 93 ? 0.083 5.348 -3.096 1.00 97.12 93 THR A CA 1
ATOM 761 C C . THR A 1 93 ? 0.899 5.078 -4.347 1.00 97.12 93 THR A C 1
ATOM 763 O O . THR A 1 93 ? 1.862 4.325 -4.289 1.00 97.12 93 THR A O 1
ATOM 766 N N . SER A 1 94 ? 0.553 5.720 -5.459 1.00 96.38 94 SER A N 1
ATOM 767 C CA . SER A 1 94 ? 1.318 5.620 -6.705 1.00 96.38 94 SER A CA 1
ATOM 768 C C . SER A 1 94 ? 1.392 6.964 -7.410 1.00 96.38 94 SER A C 1
ATOM 770 O O . SER A 1 94 ? 0.475 7.774 -7.309 1.00 96.38 94 SER A O 1
ATOM 772 N N . GLY A 1 95 ? 2.459 7.180 -8.179 1.00 95.38 95 GLY A N 1
ATOM 773 C CA . GLY A 1 95 ? 2.500 8.252 -9.175 1.00 95.38 95 GLY A CA 1
ATOM 774 C C . GLY A 1 95 ? 1.619 7.969 -10.400 1.00 95.38 95 GLY A C 1
ATOM 775 O O . GLY A 1 95 ? 1.278 8.907 -11.107 1.00 95.38 95 GLY A O 1
ATOM 776 N N . SER A 1 96 ? 1.214 6.710 -10.619 1.00 95.00 96 SER A N 1
ATOM 777 C CA . SER A 1 96 ? 0.368 6.283 -11.741 1.00 95.00 96 SER A CA 1
ATOM 778 C C . SER A 1 96 ? -1.050 5.952 -11.274 1.00 95.00 96 SER A C 1
ATOM 780 O O . SER A 1 96 ? -1.268 5.019 -10.493 1.00 95.00 96 SER A O 1
ATOM 782 N N . ASN A 1 97 ? -2.034 6.687 -11.797 1.00 95.81 97 ASN A N 1
ATOM 783 C CA . ASN A 1 97 ? -3.451 6.400 -11.570 1.00 95.81 97 ASN A CA 1
ATOM 784 C C . ASN A 1 97 ? -3.860 5.052 -12.187 1.00 95.81 97 ASN A C 1
ATOM 786 O O . ASN A 1 97 ? -4.587 4.276 -11.568 1.00 95.81 97 ASN A O 1
ATOM 790 N N . LYS A 1 98 ? -3.346 4.744 -13.387 1.00 95.75 98 LYS A N 1
ATOM 791 C CA . LYS A 1 98 ? -3.609 3.481 -14.090 1.00 95.75 98 LYS A CA 1
ATOM 792 C C . LYS A 1 98 ? -3.191 2.271 -13.260 1.00 95.75 98 LYS A C 1
ATOM 794 O O . LYS A 1 98 ? -3.951 1.311 -13.144 1.00 95.75 98 LYS A O 1
ATOM 799 N N . PHE A 1 99 ? -2.027 2.352 -12.616 1.00 96.62 99 PHE A N 1
ATOM 800 C CA . PHE A 1 99 ? -1.556 1.305 -11.716 1.00 96.62 99 PHE A CA 1
ATOM 801 C C . PHE A 1 99 ? -2.529 1.070 -10.554 1.00 96.62 99 PHE A C 1
ATOM 803 O O . PHE A 1 99 ? -2.893 -0.071 -10.278 1.00 96.62 99 PHE A O 1
ATOM 810 N N . LEU A 1 100 ? -3.001 2.132 -9.887 1.00 97.56 100 LEU A N 1
ATOM 811 C CA . LEU A 1 100 ? -3.948 1.982 -8.774 1.00 97.56 100 LEU A CA 1
ATOM 812 C C . LEU A 1 100 ? -5.321 1.472 -9.219 1.00 97.56 100 LEU A C 1
ATOM 814 O O . LEU A 1 100 ? -5.950 0.733 -8.465 1.00 97.56 100 LEU A O 1
ATOM 818 N N . MET A 1 101 ? -5.775 1.814 -10.429 1.00 97.56 101 MET A N 1
ATOM 819 C CA . MET A 1 101 ? -6.995 1.235 -11.005 1.00 97.56 101 MET A CA 1
ATOM 820 C C . MET A 1 101 ? -6.840 -0.270 -11.237 1.00 97.56 101 MET A C 1
ATOM 822 O O . MET A 1 101 ? -7.724 -1.042 -10.869 1.00 97.56 101 MET A O 1
ATOM 826 N N . GLY A 1 102 ? -5.704 -0.707 -11.787 1.00 97.44 102 GLY A N 1
ATOM 827 C CA . GLY A 1 102 ? -5.394 -2.128 -11.942 1.00 97.44 102 GLY A CA 1
ATOM 828 C C . GLY A 1 102 ? -5.299 -2.870 -10.605 1.00 97.44 102 GLY A C 1
ATOM 829 O O . GLY A 1 102 ? -5.928 -3.913 -10.447 1.00 97.44 102 GLY A O 1
ATOM 830 N N . LEU A 1 103 ? -4.622 -2.284 -9.611 1.00 97.94 103 LEU A N 1
ATOM 831 C CA . LEU A 1 103 ? -4.550 -2.830 -8.251 1.00 97.94 103 LEU A CA 1
ATOM 832 C C . LEU A 1 103 ? -5.939 -2.962 -7.611 1.00 97.94 103 LEU A C 1
ATOM 834 O O . LEU A 1 103 ? -6.234 -3.975 -6.981 1.00 97.94 103 LEU A O 1
ATOM 838 N N . LEU A 1 104 ? -6.796 -1.947 -7.758 1.00 98.06 104 LEU A N 1
ATOM 839 C CA . LEU A 1 104 ? -8.159 -1.984 -7.234 1.00 98.06 104 LEU A CA 1
ATOM 840 C C . LEU A 1 104 ? -8.976 -3.112 -7.874 1.00 98.06 104 LEU A C 1
ATOM 842 O O . LEU A 1 104 ? -9.676 -3.815 -7.149 1.00 98.06 104 LEU A O 1
ATOM 846 N N . ARG A 1 105 ? -8.874 -3.301 -9.197 1.00 97.44 105 ARG A N 1
ATOM 847 C CA . ARG A 1 105 ? -9.529 -4.417 -9.899 1.00 97.44 105 ARG A CA 1
ATOM 848 C C . ARG A 1 105 ? -9.047 -5.760 -9.357 1.00 97.44 105 ARG A C 1
ATOM 850 O O . ARG A 1 105 ? -9.852 -6.495 -8.804 1.00 97.44 105 ARG A O 1
ATOM 857 N N . ALA A 1 106 ? -7.733 -5.991 -9.347 1.00 97.38 106 ALA A N 1
ATOM 858 C CA . ALA A 1 106 ? -7.153 -7.238 -8.846 1.00 97.38 106 ALA A CA 1
ATOM 859 C C . ALA A 1 106 ? -7.564 -7.551 -7.394 1.00 97.38 106 ALA A C 1
ATOM 861 O O . ALA A 1 106 ? -7.839 -8.700 -7.047 1.00 97.38 106 ALA A O 1
ATOM 862 N N . LEU A 1 107 ? -7.645 -6.528 -6.534 1.00 97.31 107 LEU A N 1
ATOM 863 C CA . LEU A 1 107 ? -8.145 -6.683 -5.169 1.00 97.31 107 LEU A CA 1
ATOM 864 C C . LEU A 1 107 ? -9.630 -7.060 -5.129 1.00 97.31 107 LEU A C 1
ATOM 866 O O . LEU A 1 107 ? -9.996 -7.924 -4.340 1.00 97.31 107 LEU A O 1
ATOM 870 N N . ARG A 1 108 ? -10.481 -6.429 -5.944 1.00 96.31 108 ARG A N 1
ATOM 871 C CA . ARG A 1 108 ? -11.931 -6.690 -5.977 1.00 96.31 108 ARG A CA 1
ATOM 872 C C . ARG A 1 108 ? -12.280 -8.042 -6.594 1.00 96.31 108 ARG A C 1
ATOM 874 O O . ARG A 1 108 ? -13.232 -8.665 -6.143 1.00 96.31 108 ARG A O 1
ATOM 881 N N . ASP A 1 109 ? -11.478 -8.516 -7.539 1.00 95.94 109 ASP A N 1
ATOM 882 C CA . ASP A 1 109 ? -11.649 -9.842 -8.145 1.00 95.94 109 ASP A CA 1
ATOM 883 C C . ASP A 1 109 ? -11.378 -10.970 -7.134 1.00 95.94 109 ASP A C 1
ATOM 885 O O . ASP A 1 109 ? -11.850 -12.091 -7.293 1.00 95.94 109 ASP A O 1
ATOM 889 N N . ASN A 1 110 ? -10.634 -10.671 -6.062 1.00 95.81 110 ASN A N 1
ATOM 890 C CA . ASN A 1 110 ? -10.245 -11.638 -5.034 1.00 95.81 110 ASN A CA 1
ATOM 891 C C . ASN A 1 110 ? -10.892 -11.377 -3.664 1.00 95.81 110 ASN A C 1
ATOM 893 O O . ASN A 1 110 ? -10.835 -12.237 -2.783 1.00 95.81 110 ASN A O 1
ATOM 897 N N . LEU A 1 111 ? -11.467 -10.191 -3.442 1.00 96.06 111 LEU A N 1
ATOM 898 C CA . LEU A 1 111 ? -12.014 -9.753 -2.159 1.00 96.06 111 LEU A CA 1
ATOM 899 C C . LEU A 1 111 ? -13.293 -8.936 -2.348 1.00 96.06 111 LEU A C 1
ATOM 901 O O . LEU A 1 111 ? -13.360 -8.010 -3.152 1.00 96.06 111 LEU A O 1
ATOM 905 N N . MET A 1 112 ? -14.267 -9.165 -1.469 1.00 93.88 112 MET A N 1
ATOM 906 C CA . MET A 1 112 ? -15.452 -8.312 -1.367 1.00 93.88 112 MET A CA 1
ATOM 907 C C . MET A 1 112 ? -15.090 -6.987 -0.678 1.00 93.88 112 MET A C 1
ATOM 909 O O . MET A 1 112 ? -15.065 -6.904 0.554 1.00 93.88 112 MET A O 1
ATOM 913 N N . LEU A 1 113 ? -14.775 -5.959 -1.473 1.00 95.06 113 LEU A N 1
ATOM 914 C CA . LEU A 1 113 ? -14.388 -4.624 -0.998 1.00 95.06 113 LEU A CA 1
ATOM 915 C C . LEU A 1 113 ? -15.451 -3.570 -1.319 1.00 95.06 113 LEU A C 1
ATOM 917 O O . LEU A 1 113 ? -16.029 -3.547 -2.409 1.00 95.06 113 LEU A O 1
ATOM 921 N N . LYS A 1 114 ? -15.672 -2.649 -0.378 1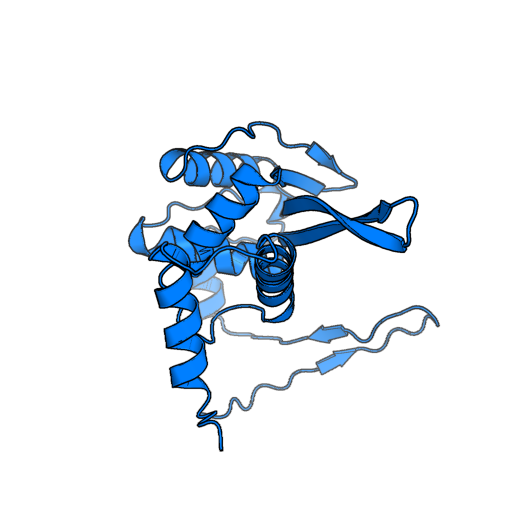.00 93.56 114 LYS A N 1
ATOM 922 C CA . LYS A 1 114 ? -16.622 -1.538 -0.549 1.00 93.56 114 LYS A CA 1
ATOM 923 C C . LYS A 1 114 ? -16.004 -0.350 -1.281 1.00 93.56 114 LYS A C 1
ATOM 925 O O . LYS A 1 114 ? -16.700 0.332 -2.024 1.00 93.56 114 LYS A O 1
ATOM 930 N N . GLN A 1 115 ? -14.716 -0.085 -1.071 1.00 91.56 115 GLN A N 1
ATOM 931 C CA . GLN A 1 115 ? -14.035 1.034 -1.716 1.00 91.56 115 GLN A CA 1
ATOM 932 C C . GLN A 1 115 ? -13.950 0.852 -3.241 1.00 91.56 115 GLN A C 1
ATOM 934 O O . GLN A 1 115 ? -13.622 -0.226 -3.743 1.00 91.56 115 GLN A O 1
ATOM 939 N N . VAL A 1 116 ? -14.195 1.946 -3.961 1.00 91.38 116 VAL A N 1
ATOM 940 C CA . VAL A 1 116 ? -14.095 2.051 -5.428 1.00 91.38 116 VAL A CA 1
ATOM 941 C C . VAL A 1 116 ? -13.331 3.295 -5.892 1.00 91.38 116 VAL A C 1
ATOM 943 O O . VAL A 1 116 ? -12.954 3.390 -7.054 1.00 91.38 116 VAL A O 1
ATOM 946 N N . LYS A 1 117 ? -13.098 4.267 -5.000 1.00 94.88 117 LYS A N 1
ATOM 947 C CA . LYS A 1 117 ? -12.553 5.578 -5.358 1.00 94.88 117 LYS A CA 1
ATOM 948 C C . LYS A 1 117 ? -11.038 5.646 -5.179 1.00 94.88 117 LYS A C 1
ATOM 950 O O . LYS A 1 117 ? -10.505 5.272 -4.133 1.00 94.88 117 LYS A O 1
ATOM 955 N N . ILE A 1 118 ? -10.374 6.237 -6.171 1.00 96.81 118 ILE A N 1
ATOM 956 C CA . ILE A 1 118 ? -8.991 6.713 -6.087 1.00 96.81 118 ILE A CA 1
ATOM 957 C C . ILE A 1 118 ? -9.018 8.222 -5.832 1.00 96.81 118 ILE A C 1
ATOM 959 O O . ILE A 1 118 ? -9.827 8.955 -6.402 1.00 96.81 118 ILE A O 1
ATOM 963 N N . TYR A 1 119 ? -8.160 8.683 -4.930 1.00 96.25 119 TYR A N 1
ATOM 964 C CA . TYR A 1 119 ? -8.063 10.078 -4.523 1.00 96.25 119 TYR A CA 1
ATOM 965 C C . TYR A 1 119 ? -6.811 10.711 -5.114 1.00 96.25 119 TYR A C 1
ATOM 967 O O . TYR A 1 119 ? -5.730 10.125 -5.049 1.00 96.25 119 TYR A O 1
ATOM 975 N N . ASN A 1 120 ? -6.948 11.937 -5.609 1.00 95.25 120 ASN A N 1
ATOM 976 C CA . ASN A 1 120 ? -5.807 12.767 -5.968 1.00 95.25 120 ASN A CA 1
ATOM 977 C C . ASN A 1 120 ? -5.128 13.289 -4.696 1.00 95.25 120 ASN A C 1
ATOM 979 O O . ASN A 1 120 ? -5.785 13.689 -3.735 1.00 95.25 120 ASN A O 1
ATOM 983 N N . SER A 1 121 ? -3.804 13.267 -4.700 1.00 88.19 121 SER A N 1
ATOM 984 C CA . SER A 1 121 ? -2.922 13.841 -3.689 1.00 88.19 121 SER A CA 1
ATOM 985 C C . SER A 1 121 ? -1.876 14.706 -4.403 1.00 88.19 121 SER A C 1
ATOM 987 O O . SER A 1 121 ? -1.834 14.762 -5.633 1.00 88.19 121 SER A O 1
ATOM 989 N N . HIS A 1 122 ? -1.011 15.403 -3.667 1.00 87.88 122 HIS A N 1
ATOM 990 C CA . HIS A 1 122 ? 0.045 16.195 -4.296 1.00 87.88 122 HIS A CA 1
ATOM 991 C C . HIS A 1 122 ? 1.003 15.278 -5.077 1.00 87.88 122 HIS A C 1
ATOM 993 O O . HIS A 1 122 ? 1.666 14.418 -4.488 1.00 87.88 122 HIS A O 1
ATOM 999 N N . ARG A 1 123 ? 1.036 15.437 -6.410 1.00 89.88 123 ARG A N 1
ATOM 1000 C CA . ARG A 1 123 ? 1.871 14.671 -7.362 1.00 89.88 123 ARG A CA 1
ATOM 1001 C C . ARG A 1 123 ? 1.731 13.142 -7.260 1.00 89.88 123 ARG A C 1
ATOM 1003 O O . ARG A 1 123 ? 2.651 12.409 -7.615 1.00 89.88 123 ARG A O 1
ATOM 1010 N N . SER A 1 124 ? 0.613 12.655 -6.730 1.00 95.00 124 SER A N 1
ATOM 1011 C CA . SER A 1 124 ? 0.376 11.230 -6.496 1.00 95.00 124 SER A CA 1
ATOM 1012 C C . SER A 1 124 ? -1.114 10.921 -6.415 1.00 95.00 124 SER A C 1
ATOM 1014 O O . SER A 1 124 ? -1.947 11.803 -6.216 1.00 95.00 124 SER A O 1
ATOM 1016 N N . PHE A 1 125 ? -1.443 9.643 -6.521 1.00 97.00 125 PHE A N 1
ATOM 1017 C CA . PHE A 1 125 ? -2.778 9.096 -6.352 1.00 97.00 125 PHE A CA 1
ATOM 1018 C C . PHE A 1 125 ? -2.787 8.158 -5.152 1.00 97.00 125 PHE A C 1
ATOM 1020 O O . PHE A 1 125 ? -1.765 7.552 -4.814 1.00 97.00 125 PHE A O 1
ATOM 1027 N N . GLN A 1 126 ? -3.938 8.030 -4.497 1.00 97.69 126 GLN A N 1
ATOM 1028 C CA . GLN A 1 126 ? -4.092 7.182 -3.324 1.00 97.69 126 GLN A CA 1
ATOM 1029 C C . GLN A 1 126 ? -5.372 6.364 -3.367 1.00 97.69 126 GLN A C 1
ATOM 1031 O O . GLN A 1 126 ? -6.466 6.897 -3.538 1.00 97.69 126 GLN A O 1
ATOM 1036 N N . LEU A 1 127 ? -5.239 5.072 -3.098 1.00 97.62 127 LEU A N 1
ATOM 1037 C CA . LEU A 1 127 ? -6.350 4.163 -2.871 1.00 97.62 127 LEU A CA 1
ATOM 1038 C C . LEU A 1 127 ? -6.446 3.892 -1.370 1.00 97.62 127 LEU A C 1
ATOM 1040 O O . LEU A 1 127 ? -5.539 3.301 -0.785 1.00 97.62 127 LEU A O 1
ATOM 1044 N N . ARG A 1 128 ? -7.512 4.387 -0.733 1.00 97.50 128 ARG A N 1
ATOM 1045 C CA . ARG A 1 128 ? -7.651 4.417 0.733 1.00 97.50 128 ARG A CA 1
ATOM 1046 C C . ARG A 1 128 ? -8.783 3.507 1.192 1.00 97.50 128 ARG A C 1
ATOM 1048 O O . ARG A 1 128 ? -9.936 3.762 0.869 1.00 97.50 128 ARG A O 1
ATOM 1055 N N . PHE A 1 129 ? -8.488 2.510 2.009 1.00 98.06 129 PHE A N 1
ATOM 1056 C CA . PHE A 1 129 ? -9.460 1.539 2.499 1.00 98.06 129 PHE A CA 1
ATOM 1057 C C . PHE A 1 129 ? -9.883 1.834 3.937 1.00 98.06 129 PHE A C 1
ATOM 1059 O O . PHE A 1 129 ? -9.069 2.173 4.793 1.00 98.06 129 PHE A O 1
ATOM 1066 N N . ALA A 1 130 ? -11.180 1.703 4.218 1.00 96.19 130 ALA A N 1
ATOM 1067 C CA . ALA A 1 130 ? -11.709 1.800 5.577 1.00 96.19 130 ALA A CA 1
ATOM 1068 C C . ALA A 1 130 ? -11.496 0.494 6.359 1.00 96.19 130 ALA A C 1
ATOM 1070 O O . ALA A 1 130 ? -10.960 -0.478 5.832 1.00 96.19 130 ALA A O 1
ATOM 1071 N N . THR A 1 131 ? -11.919 0.468 7.623 1.00 96.62 131 THR A N 1
ATOM 1072 C CA . THR A 1 131 ? -11.611 -0.612 8.571 1.00 96.62 131 THR A CA 1
ATOM 1073 C C . THR A 1 131 ? -11.949 -2.012 8.053 1.00 96.62 131 THR A C 1
ATOM 1075 O O . THR A 1 131 ? -11.110 -2.899 8.161 1.00 96.62 131 THR A O 1
ATOM 1078 N N . ALA A 1 132 ? -13.151 -2.224 7.507 1.00 96.50 132 ALA A N 1
ATOM 1079 C CA . ALA A 1 132 ? -13.581 -3.548 7.045 1.00 96.50 132 ALA A CA 1
ATOM 1080 C C . ALA A 1 132 ? -12.704 -4.053 5.886 1.00 96.50 132 ALA A C 1
ATOM 1082 O O . ALA A 1 132 ? -12.072 -5.102 6.002 1.00 96.50 132 ALA A O 1
ATOM 1083 N N . ASP A 1 133 ? -12.577 -3.248 4.831 1.00 98.12 133 ASP A N 1
ATOM 1084 C CA . ASP A 1 133 ? -11.721 -3.540 3.680 1.00 98.12 133 ASP A CA 1
ATOM 1085 C C . ASP A 1 133 ? -10.251 -3.724 4.098 1.00 98.12 133 ASP A C 1
ATOM 1087 O O . ASP A 1 133 ? -9.592 -4.659 3.659 1.00 98.12 133 ASP A O 1
ATOM 1091 N N . SER A 1 134 ? -9.749 -2.897 5.022 1.00 98.25 134 SER A N 1
ATOM 1092 C CA . SER A 1 134 ? -8.378 -2.991 5.546 1.00 98.25 134 SER A CA 1
ATOM 1093 C C . SER A 1 134 ? -8.107 -4.325 6.243 1.00 98.25 134 SER A C 1
ATOM 1095 O O . SER A 1 134 ? -7.014 -4.874 6.119 1.00 98.25 134 SER A O 1
ATOM 1097 N N . VAL A 1 135 ? -9.091 -4.863 6.972 1.00 96.94 135 VAL A N 1
ATOM 1098 C CA . VAL A 1 135 ? -8.986 -6.187 7.602 1.00 96.94 135 VAL A CA 1
ATOM 1099 C C . VAL A 1 135 ? -8.971 -7.295 6.548 1.00 96.94 135 VAL A C 1
ATOM 1101 O O . VAL A 1 135 ? -8.191 -8.238 6.684 1.00 96.94 135 VAL A O 1
ATOM 1104 N N . ASN A 1 136 ? -9.787 -7.188 5.497 1.00 97.50 136 ASN A N 1
ATOM 1105 C CA . ASN A 1 136 ? -9.802 -8.168 4.406 1.00 97.50 136 ASN A CA 1
ATOM 1106 C C . ASN A 1 136 ? -8.480 -8.161 3.630 1.00 97.50 136 ASN A C 1
ATOM 1108 O O . ASN A 1 136 ? -7.894 -9.218 3.410 1.00 97.50 136 ASN A O 1
ATOM 1112 N N . ILE A 1 137 ? -7.959 -6.975 3.314 1.00 97.88 137 ILE A N 1
ATOM 1113 C CA . ILE A 1 137 ? -6.668 -6.809 2.640 1.00 97.88 137 ILE A CA 1
ATOM 1114 C C . ILE A 1 137 ? -5.524 -7.332 3.515 1.00 97.88 137 ILE A C 1
ATOM 1116 O O . ILE A 1 137 ? -4.649 -8.027 3.011 1.00 97.88 137 ILE A O 1
ATOM 1120 N N . PHE A 1 138 ? -5.540 -7.080 4.830 1.00 96.69 138 PHE A N 1
ATOM 1121 C CA . PHE A 1 138 ? -4.573 -7.683 5.753 1.00 96.69 138 PHE A CA 1
ATOM 1122 C C . PHE A 1 138 ? -4.598 -9.215 5.669 1.00 96.69 138 PHE A C 1
ATOM 1124 O O . PHE A 1 138 ? -3.561 -9.839 5.455 1.00 96.69 138 PHE A O 1
ATOM 1131 N N . LYS A 1 139 ? -5.781 -9.830 5.795 1.00 95.38 139 LYS A N 1
ATOM 1132 C CA . LYS A 1 139 ? -5.911 -11.291 5.711 1.00 95.38 139 LYS A CA 1
ATOM 1133 C C . LYS A 1 139 ? -5.385 -11.814 4.376 1.00 95.38 139 LYS A C 1
ATOM 1135 O O . LYS A 1 139 ? -4.676 -12.808 4.374 1.00 95.38 139 LYS A O 1
ATOM 1140 N N . PHE A 1 140 ? -5.682 -11.124 3.277 1.00 95.81 140 PHE A N 1
ATOM 1141 C CA . PHE A 1 140 ? -5.202 -11.483 1.945 1.00 95.81 140 PHE A CA 1
ATOM 1142 C C . PHE A 1 140 ? -3.675 -11.417 1.832 1.00 95.81 140 PHE A C 1
ATOM 1144 O O . PHE A 1 140 ? -3.051 -12.384 1.406 1.00 95.81 140 PHE A O 1
ATOM 1151 N N . MET A 1 141 ? -3.061 -10.311 2.264 1.00 95.25 141 MET A N 1
ATOM 1152 C CA . MET A 1 141 ? -1.611 -10.111 2.173 1.00 95.25 141 MET A CA 1
ATOM 1153 C C . MET A 1 141 ? -0.824 -11.093 3.044 1.00 95.25 141 MET A C 1
ATOM 1155 O O . MET A 1 141 ? 0.260 -11.509 2.647 1.00 95.25 141 MET A O 1
ATOM 1159 N N . TYR A 1 142 ? -1.333 -11.464 4.222 1.00 93.00 142 TYR A N 1
ATOM 1160 C CA . TYR A 1 142 ? -0.563 -12.223 5.215 1.00 93.00 142 TYR A CA 1
ATOM 1161 C C . TYR A 1 142 ? -1.022 -13.681 5.412 1.00 93.00 142 TYR A C 1
ATOM 1163 O O . TYR A 1 142 ? -0.473 -14.349 6.282 1.00 93.00 142 TYR A O 1
ATOM 1171 N N . LYS A 1 143 ? -1.978 -14.195 4.616 1.00 84.69 143 LYS A N 1
ATOM 1172 C CA . LYS A 1 143 ? -2.543 -15.559 4.748 1.00 84.69 143 LYS A CA 1
ATOM 1173 C C . LYS A 1 143 ? -1.476 -16.661 4.789 1.00 84.69 143 LYS A C 1
ATOM 1175 O O . LYS A 1 143 ? -1.477 -17.476 5.706 1.00 84.69 143 LYS A O 1
ATOM 1180 N N . ASP A 1 144 ? -0.562 -16.631 3.820 1.00 74.50 144 ASP A N 1
ATOM 1181 C CA . ASP A 1 144 ? 0.451 -17.670 3.582 1.00 74.50 144 ASP A CA 1
ATOM 1182 C C . ASP A 1 144 ? 1.875 -17.092 3.619 1.00 74.50 144 ASP A C 1
ATOM 1184 O O . ASP A 1 144 ? 2.800 -17.616 3.003 1.00 74.50 144 ASP A O 1
ATOM 1188 N N . SER A 1 145 ? 2.060 -15.957 4.305 1.00 70.25 145 SER A N 1
ATOM 1189 C CA . SER A 1 145 ? 3.371 -15.313 4.362 1.00 70.25 145 SER A CA 1
ATOM 1190 C C . SER A 1 145 ? 4.331 -16.145 5.216 1.00 70.25 145 SER A C 1
ATOM 1192 O O . SER A 1 145 ? 4.012 -16.410 6.380 1.00 70.25 145 SER A O 1
ATOM 1194 N N . PRO A 1 146 ? 5.539 -16.471 4.716 1.00 69.50 146 PRO A N 1
ATOM 1195 C CA . PRO A 1 146 ? 6.645 -16.850 5.585 1.00 69.50 146 PRO A CA 1
ATOM 1196 C C . PRO A 1 146 ? 6.827 -15.755 6.640 1.00 69.50 146 PRO A C 1
ATOM 1198 O O . PRO A 1 146 ? 6.595 -14.575 6.345 1.00 69.50 146 PRO A O 1
ATOM 1201 N N . SER A 1 147 ? 7.236 -16.127 7.852 1.00 65.69 147 SER A N 1
ATOM 1202 C CA . SER A 1 147 ? 7.315 -15.239 9.024 1.00 65.69 147 SER A CA 1
ATOM 1203 C C . SER A 1 147 ? 8.231 -14.015 8.857 1.00 65.69 147 SER A C 1
ATOM 1205 O O . SER A 1 147 ? 8.243 -13.162 9.743 1.00 65.69 147 SER A O 1
ATOM 1207 N N . GLU A 1 148 ? 8.956 -13.893 7.738 1.00 71.81 148 GLU A N 1
ATOM 1208 C CA . GLU A 1 148 ? 10.056 -12.935 7.565 1.00 71.81 148 GLU A CA 1
ATOM 1209 C C . GLU A 1 148 ? 9.989 -12.060 6.299 1.00 71.81 148 GLU A C 1
ATOM 1211 O O . GLU A 1 148 ? 10.704 -11.065 6.213 1.00 71.81 148 GLU A O 1
ATOM 1216 N N . LEU A 1 149 ? 9.120 -12.349 5.320 1.00 86.69 149 LEU A N 1
ATOM 1217 C CA . LEU A 1 149 ? 9.063 -11.583 4.057 1.00 86.69 149 LEU A CA 1
ATOM 1218 C C . LEU A 1 149 ? 8.028 -10.447 4.097 1.00 86.69 149 LEU A C 1
ATOM 1220 O O . LEU A 1 149 ? 7.138 -10.366 3.240 1.00 86.69 149 LEU A O 1
ATOM 1224 N N . PHE A 1 150 ? 8.130 -9.592 5.118 1.00 92.44 150 PHE A N 1
ATOM 1225 C CA . PHE A 1 150 ? 7.349 -8.360 5.250 1.00 92.44 150 PHE A CA 1
ATOM 1226 C C . PHE A 1 150 ? 7.994 -7.336 6.192 1.00 92.44 150 PHE A C 1
ATOM 1228 O O . PHE A 1 150 ? 8.782 -7.667 7.078 1.00 92.44 150 PHE A O 1
ATOM 1235 N N . LEU A 1 151 ? 7.597 -6.069 6.070 1.00 92.44 151 LEU A N 1
ATOM 1236 C CA . LEU A 1 151 ? 8.032 -5.021 6.987 1.00 92.44 151 LEU A CA 1
ATOM 1237 C C . LEU A 1 151 ? 7.287 -5.102 8.318 1.00 92.44 151 LEU A C 1
ATOM 1239 O O . LEU A 1 151 ? 6.130 -4.686 8.452 1.00 92.44 151 LEU A O 1
ATOM 1243 N N . ARG A 1 152 ? 8.015 -5.545 9.346 1.00 92.62 152 ARG A N 1
ATOM 1244 C CA . ARG A 1 152 ? 7.516 -5.705 10.715 1.00 92.62 152 ARG A CA 1
ATOM 1245 C C . ARG A 1 152 ? 6.755 -4.486 11.236 1.00 92.62 152 ARG A C 1
ATOM 1247 O O . ARG A 1 152 ? 5.650 -4.624 11.750 1.00 92.62 152 ARG A O 1
ATOM 1254 N N . ARG A 1 153 ? 7.283 -3.282 10.988 1.00 94.56 153 ARG A N 1
ATOM 1255 C CA . ARG A 1 153 ? 6.664 -2.007 11.395 1.00 94.56 153 ARG A CA 1
ATOM 1256 C C . ARG A 1 153 ? 5.213 -1.842 10.922 1.00 94.56 153 ARG A C 1
ATOM 1258 O O . ARG A 1 153 ? 4.414 -1.245 11.632 1.00 94.56 153 ARG A O 1
ATOM 1265 N N . LYS A 1 154 ? 4.867 -2.330 9.723 1.00 95.62 154 LYS A N 1
ATOM 1266 C CA . LYS A 1 154 ? 3.503 -2.232 9.178 1.00 95.62 154 LYS A CA 1
ATOM 1267 C C . LYS A 1 154 ? 2.635 -3.352 9.736 1.00 95.62 154 LYS A C 1
ATOM 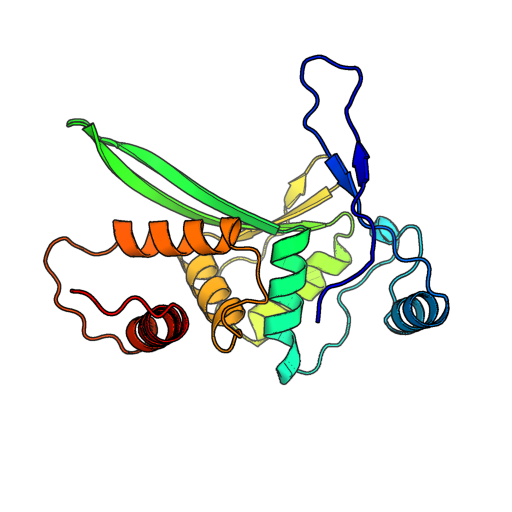1269 O O . LYS A 1 154 ? 1.518 -3.094 10.180 1.00 95.62 154 LYS A O 1
ATOM 1274 N N . TYR A 1 155 ? 3.179 -4.565 9.792 1.00 95.06 155 TYR A N 1
ATOM 1275 C CA . TYR A 1 155 ? 2.512 -5.720 10.387 1.00 95.06 155 TYR A CA 1
ATOM 1276 C C . TYR A 1 155 ? 2.091 -5.472 11.845 1.00 95.06 155 TYR A C 1
ATOM 1278 O O . TYR A 1 155 ? 0.938 -5.706 12.209 1.00 95.06 155 TYR A O 1
ATOM 1286 N N . ASP A 1 156 ? 2.976 -4.908 12.668 1.00 94.69 156 ASP A N 1
ATOM 1287 C CA . ASP A 1 156 ? 2.718 -4.655 14.089 1.00 94.69 156 ASP A CA 1
ATOM 1288 C C . ASP A 1 156 ? 1.576 -3.654 14.325 1.00 94.69 156 ASP A C 1
ATOM 1290 O O . ASP A 1 156 ? 0.872 -3.735 15.334 1.00 94.69 156 ASP A O 1
ATOM 1294 N N . ILE A 1 157 ? 1.318 -2.737 13.384 1.00 96.31 157 ILE A N 1
ATOM 1295 C CA . ILE A 1 157 ? 0.167 -1.824 13.463 1.00 96.31 157 ILE A CA 1
ATOM 1296 C C . ILE A 1 157 ? -1.145 -2.607 13.334 1.00 96.31 157 ILE A C 1
ATOM 1298 O O . ILE A 1 157 ? -2.083 -2.353 14.098 1.00 96.31 157 ILE A O 1
ATOM 1302 N N . PHE A 1 158 ? -1.207 -3.585 12.426 1.00 95.81 158 PHE A N 1
ATOM 1303 C CA . PHE A 1 158 ? -2.355 -4.486 12.320 1.00 95.81 158 PHE A CA 1
ATOM 1304 C C . PHE A 1 158 ? -2.510 -5.336 13.579 1.00 95.81 158 PHE A C 1
ATOM 1306 O O . PHE A 1 158 ? -3.604 -5.403 14.138 1.00 95.81 158 PHE A O 1
ATOM 1313 N N . GLN A 1 159 ? -1.419 -5.922 14.081 1.00 93.81 159 GLN A N 1
ATOM 1314 C CA . GLN A 1 159 ? -1.452 -6.707 15.320 1.00 93.81 159 GLN A CA 1
ATOM 1315 C C . GLN A 1 159 ? -1.967 -5.881 16.497 1.00 93.81 159 GLN A C 1
ATOM 1317 O O . GLN A 1 159 ? -2.838 -6.322 17.250 1.00 93.81 159 GLN A O 1
ATOM 1322 N N . ARG A 1 160 ? -1.509 -4.631 16.615 1.00 93.62 160 ARG A N 1
ATOM 1323 C CA . ARG A 1 160 ? -1.992 -3.696 17.631 1.00 93.62 160 ARG A CA 1
ATOM 1324 C C . ARG A 1 160 ? -3.481 -3.397 17.477 1.00 93.62 160 ARG A C 1
ATOM 1326 O O . ARG A 1 160 ? -4.179 -3.346 18.485 1.00 93.62 160 ARG A O 1
ATOM 1333 N N . TYR A 1 161 ? -3.979 -3.222 16.252 1.00 95.19 161 TYR A N 1
ATOM 1334 C CA . TYR A 1 161 ? -5.416 -3.080 16.006 1.00 95.19 161 TYR A CA 1
ATOM 1335 C C . TYR A 1 161 ? -6.200 -4.301 16.503 1.00 95.19 161 TYR A C 1
ATOM 1337 O O . TYR A 1 161 ? -7.153 -4.135 17.262 1.00 95.19 161 TYR A O 1
ATOM 1345 N N . PHE A 1 162 ? -5.784 -5.517 16.136 1.00 92.81 162 PHE A N 1
ATOM 1346 C CA . PHE A 1 162 ? -6.481 -6.735 16.555 1.00 92.81 162 PHE A CA 1
ATOM 1347 C C . PHE A 1 162 ? -6.423 -6.948 18.069 1.00 92.81 162 PHE A C 1
ATOM 1349 O O . PHE A 1 162 ? -7.433 -7.326 18.653 1.00 92.81 162 PHE A O 1
ATOM 1356 N N . LYS A 1 163 ? -5.295 -6.638 18.724 1.00 91.50 163 LYS A N 1
ATOM 1357 C CA . LYS A 1 163 ? -5.171 -6.706 20.189 1.00 91.50 163 LYS A CA 1
ATOM 1358 C C . LYS A 1 163 ? -6.125 -5.736 20.891 1.00 91.50 163 LYS A C 1
ATOM 1360 O O . LYS A 1 163 ? -6.769 -6.125 21.854 1.00 91.50 163 LYS A O 1
ATOM 1365 N N . LEU A 1 164 ? -6.228 -4.497 20.405 1.00 88.38 164 LEU A N 1
ATOM 1366 C CA . LEU A 1 164 ? -7.048 -3.445 21.025 1.00 88.38 164 LEU A CA 1
ATOM 1367 C C . LEU A 1 164 ? -8.547 -3.566 20.721 1.00 88.38 164 LEU A C 1
ATOM 1369 O O . LEU A 1 164 ? -9.353 -2.986 21.440 1.00 88.38 164 LEU A O 1
ATOM 1373 N N . LYS A 1 165 ? -8.926 -4.273 19.649 1.00 82.50 165 LYS A N 1
ATOM 1374 C CA . LYS A 1 165 ? -10.331 -4.501 19.286 1.00 82.50 165 LYS A CA 1
ATOM 1375 C C . LYS A 1 165 ? -10.951 -5.712 19.987 1.00 82.50 165 LYS A C 1
ATOM 1377 O O . LYS A 1 165 ? -12.175 -5.792 20.032 1.00 82.50 165 LYS A O 1
ATOM 1382 N N . ARG A 1 166 ? -10.148 -6.645 20.517 1.00 67.25 166 ARG A N 1
ATOM 1383 C CA . ARG A 1 166 ? -10.679 -7.756 21.322 1.00 67.25 166 ARG A CA 1
ATOM 1384 C C . ARG A 1 166 ? -11.499 -7.171 22.481 1.00 67.25 166 ARG A C 1
ATOM 1386 O O . ARG A 1 166 ? -10.953 -6.345 23.216 1.00 67.25 166 ARG A O 1
ATOM 1393 N N . PRO A 1 167 ? -12.778 -7.551 22.648 1.00 50.75 167 PRO A N 1
ATOM 1394 C CA . PRO A 1 167 ? -13.480 -7.240 23.876 1.00 50.75 167 PRO A CA 1
ATOM 1395 C C . PRO A 1 167 ? -12.706 -7.884 25.027 1.00 50.75 167 PRO A C 1
ATOM 1397 O O . PRO A 1 167 ? -12.270 -9.033 24.935 1.00 50.75 167 PRO A O 1
ATOM 1400 N N . SER A 1 168 ? -12.503 -7.130 26.099 1.00 43.78 168 SER A N 1
ATOM 1401 C CA . SER A 1 168 ? -12.058 -7.650 27.387 1.00 43.78 168 SER A CA 1
ATOM 1402 C C . SER A 1 168 ? -13.144 -8.596 27.917 1.00 43.78 168 SER A C 1
ATOM 1404 O O . SER A 1 168 ? -14.015 -8.148 28.653 1.00 43.78 168 SER A O 1
ATOM 1406 N N . GLY A 1 169 ? -13.166 -9.853 27.453 1.00 42.91 169 GLY A N 1
ATOM 1407 C CA . GLY A 1 169 ? -14.147 -10.855 27.891 1.00 42.91 169 GLY A CA 1
ATOM 1408 C C . GLY A 1 169 ? -14.413 -12.064 26.979 1.00 42.91 169 GLY A C 1
ATOM 1409 O O . GLY A 1 169 ? -14.964 -13.037 27.473 1.00 42.91 169 GLY A O 1
ATOM 1410 N N . GLU A 1 170 ? -14.027 -12.083 25.696 1.00 36.41 170 GLU A N 1
ATOM 1411 C CA . GLU A 1 170 ? -14.355 -13.229 24.818 1.00 36.41 170 GLU A CA 1
ATOM 1412 C C . GLU A 1 170 ? -13.186 -14.205 24.614 1.00 36.41 170 GLU A C 1
ATOM 1414 O O . GLU A 1 170 ? -12.162 -13.887 23.999 1.00 36.41 170 GLU A O 1
ATOM 1419 N N . VAL A 1 171 ? -13.375 -15.430 25.115 1.00 41.91 171 VAL A N 1
ATOM 1420 C CA . VAL A 1 171 ? -12.511 -16.592 24.883 1.00 41.91 171 VAL A CA 1
ATOM 1421 C C . VAL A 1 171 ? -12.575 -16.992 23.406 1.00 41.91 171 VAL A C 1
ATOM 1423 O O . VAL A 1 171 ? -13.632 -17.130 22.797 1.00 41.91 171 VAL A O 1
ATOM 1426 N N . ALA A 1 172 ? -11.398 -17.155 22.808 1.00 39.03 172 ALA A N 1
ATOM 1427 C CA . ALA A 1 172 ? -11.202 -17.271 21.372 1.00 39.03 172 ALA A CA 1
ATOM 1428 C C . ALA A 1 172 ? -11.747 -18.574 20.759 1.00 39.03 172 ALA A C 1
ATOM 1430 O O . ALA A 1 172 ? -11.090 -19.618 20.837 1.00 39.03 172 ALA A O 1
ATOM 1431 N N . ASN A 1 173 ? -12.823 -18.466 19.977 1.00 36.50 173 ASN A N 1
ATOM 1432 C CA . ASN A 1 173 ? -13.135 -19.421 18.913 1.00 36.50 173 ASN A CA 1
ATOM 1433 C C . ASN A 1 173 ? -13.310 -18.714 17.563 1.00 36.50 173 ASN A C 1
ATOM 1435 O O . ASN A 1 173 ? -14.405 -18.457 17.078 1.00 36.50 173 ASN A O 1
ATOM 1439 N N . THR A 1 174 ? -12.191 -18.375 16.922 1.00 38.50 174 THR A N 1
ATOM 1440 C CA . THR A 1 174 ? -12.184 -18.115 15.476 1.00 38.50 174 THR A CA 1
ATOM 1441 C C . THR A 1 174 ? -10.825 -18.505 14.904 1.00 38.50 174 THR A C 1
ATOM 1443 O O . THR A 1 174 ? -9.792 -17.898 15.203 1.00 38.50 174 THR A O 1
ATOM 1446 N N . ALA A 1 175 ? -10.826 -19.559 14.087 1.00 38.03 175 ALA A N 1
ATOM 1447 C CA . ALA A 1 175 ? -9.651 -20.235 13.529 1.00 38.03 175 ALA A CA 1
ATOM 1448 C C . ALA A 1 175 ? -8.691 -19.313 12.745 1.00 38.03 175 ALA A C 1
ATOM 1450 O O . ALA A 1 175 ? -7.511 -19.612 12.604 1.00 38.03 175 ALA A O 1
ATOM 1451 N N . VAL A 1 176 ? -9.161 -18.142 12.311 1.00 44.22 176 VAL A N 1
ATOM 1452 C CA . VAL A 1 176 ? -8.410 -17.191 11.475 1.00 44.22 176 VAL A CA 1
ATOM 1453 C C . VAL A 1 176 ? -7.242 -16.522 12.221 1.00 44.22 176 VAL A C 1
ATOM 1455 O O . VAL A 1 176 ? -6.262 -16.133 11.595 1.00 44.22 176 VAL A O 1
ATOM 1458 N N . CYS A 1 177 ? -7.306 -16.395 13.553 1.00 39.94 177 CYS A N 1
ATOM 1459 C CA . CYS A 1 177 ? -6.259 -15.724 14.341 1.00 39.94 177 CYS A CA 1
ATOM 1460 C C . CYS A 1 177 ? -5.268 -16.708 14.993 1.00 39.94 177 CYS A C 1
ATOM 1462 O O . CYS A 1 177 ? -4.098 -16.372 15.174 1.00 39.94 177 CYS A O 1
ATOM 1464 N N . LYS A 1 178 ? -5.704 -17.941 15.302 1.00 37.47 178 LYS A N 1
ATOM 1465 C CA . LYS A 1 178 ? -4.845 -18.959 15.934 1.00 37.47 178 LYS A CA 1
ATOM 1466 C C . LYS A 1 178 ? -3.727 -19.426 14.993 1.00 37.47 178 LYS A C 1
ATOM 1468 O O . LYS A 1 178 ? -2.609 -19.594 15.459 1.00 37.47 178 LYS A O 1
ATOM 1473 N N . THR A 1 179 ? -3.975 -19.558 13.689 1.00 41.00 179 THR A N 1
ATOM 1474 C CA . THR A 1 179 ? -2.964 -20.060 12.737 1.00 41.00 179 THR A CA 1
ATOM 1475 C C . THR A 1 179 ? -1.820 -19.067 12.497 1.00 41.00 179 THR A C 1
ATOM 1477 O O . THR A 1 179 ? -0.665 -19.478 12.423 1.00 41.00 179 THR A O 1
ATOM 1480 N N . ALA A 1 180 ? -2.112 -17.761 12.448 1.00 39.78 180 ALA A N 1
ATOM 1481 C CA . ALA A 1 180 ? -1.097 -16.721 12.252 1.00 39.78 180 ALA A CA 1
ATOM 1482 C C . ALA A 1 180 ? -0.281 -16.430 13.526 1.00 39.78 180 ALA A C 1
ATOM 1484 O O . ALA A 1 180 ? 0.913 -16.156 13.440 1.00 39.78 180 ALA A O 1
ATOM 1485 N N . ILE A 1 181 ? -0.905 -16.516 14.709 1.00 40.84 181 ILE A N 1
ATOM 1486 C CA . ILE A 1 181 ? -0.223 -16.287 15.994 1.00 40.84 181 ILE A CA 1
ATOM 1487 C C . ILE A 1 181 ? 0.593 -17.520 16.411 1.00 40.84 181 ILE A C 1
ATOM 1489 O O . ILE A 1 181 ? 1.765 -17.372 16.741 1.00 40.84 181 ILE A O 1
ATOM 1493 N N . ARG A 1 182 ? 0.042 -18.742 16.302 1.00 39.72 182 ARG A N 1
ATOM 1494 C CA . ARG A 1 182 ? 0.763 -19.973 16.684 1.00 39.72 182 ARG A CA 1
ATOM 1495 C C . ARG A 1 182 ? 2.009 -20.217 15.835 1.00 39.72 182 ARG A C 1
ATOM 1497 O O . ARG A 1 182 ? 3.021 -20.623 16.387 1.00 39.72 182 ARG A O 1
ATOM 1504 N N . ARG A 1 183 ? 1.965 -19.924 14.526 1.00 42.44 183 ARG A N 1
ATOM 1505 C CA . ARG A 1 183 ? 3.146 -20.029 13.644 1.00 42.44 183 ARG A CA 1
ATOM 1506 C C . ARG A 1 183 ? 4.226 -18.992 13.962 1.00 42.44 183 ARG A C 1
ATOM 1508 O O . ARG A 1 183 ? 5.400 -19.248 13.719 1.00 42.44 183 ARG A O 1
ATOM 1515 N N . PHE A 1 184 ? 3.840 -17.838 14.505 1.00 42.25 184 PHE A N 1
ATOM 1516 C CA . PHE A 1 184 ? 4.782 -16.802 14.918 1.00 42.25 184 PHE A CA 1
ATOM 1517 C C . PHE A 1 184 ? 5.448 -17.136 16.264 1.00 42.25 184 PHE A C 1
ATOM 1519 O O . PHE A 1 184 ? 6.656 -16.972 16.402 1.00 42.25 184 PHE A O 1
ATOM 1526 N N . GLU A 1 185 ? 4.692 -17.670 17.227 1.00 40.22 185 GLU A N 1
ATOM 1527 C CA . GLU A 1 185 ? 5.219 -18.109 18.530 1.00 40.22 185 GLU A CA 1
ATOM 1528 C C . GLU A 1 185 ? 6.107 -19.360 18.409 1.00 40.22 185 GLU A C 1
ATOM 1530 O O . GLU A 1 185 ? 7.154 -19.432 19.049 1.00 40.22 185 GLU A O 1
ATOM 1535 N N . SER A 1 186 ? 5.771 -20.303 17.519 1.00 41.62 186 SER A N 1
ATOM 1536 C CA . SER A 1 186 ? 6.604 -21.487 17.262 1.00 41.62 186 SER A CA 1
ATOM 1537 C C . SER A 1 186 ? 7.919 -21.176 16.535 1.00 41.62 186 SER A C 1
ATOM 1539 O O . SER A 1 186 ? 8.864 -21.948 16.644 1.00 41.62 186 SER A O 1
ATOM 1541 N N . GLY A 1 187 ? 7.990 -20.065 15.791 1.00 39.69 187 GLY A N 1
ATOM 1542 C CA . GLY A 1 187 ? 9.192 -19.639 15.061 1.00 39.69 187 GLY A CA 1
ATOM 1543 C C . GLY A 1 187 ? 10.170 -18.790 15.880 1.00 39.69 187 GLY A C 1
ATOM 1544 O O . GLY A 1 187 ? 11.290 -18.565 15.436 1.00 39.69 187 GLY A O 1
ATOM 1545 N N . LEU A 1 188 ? 9.771 -18.321 17.068 1.00 40.47 188 LEU A N 1
ATOM 1546 C CA . LEU A 1 188 ? 10.575 -17.418 17.900 1.00 40.47 188 LEU A CA 1
ATOM 1547 C C . LEU A 1 188 ? 11.266 -18.084 19.091 1.00 40.47 188 LEU A C 1
ATOM 1549 O O . LEU A 1 188 ? 11.924 -17.389 19.858 1.00 40.47 188 LEU A O 1
ATOM 1553 N N . GLY A 1 189 ? 11.130 -19.399 19.280 1.00 37.44 189 GLY A N 1
ATOM 1554 C CA . GLY A 1 189 ? 11.829 -20.106 20.361 1.00 37.44 189 GLY A CA 1
ATOM 1555 C C . GLY A 1 189 ? 11.539 -19.573 21.772 1.00 37.44 189 GLY A C 1
ATOM 1556 O O . GLY A 1 189 ? 12.253 -19.916 22.710 1.00 37.44 189 GLY A O 1
ATOM 1557 N N . LEU A 1 190 ? 10.492 -18.763 21.955 1.00 40.81 190 LEU A N 1
ATOM 1558 C CA . LEU A 1 190 ? 10.045 -18.304 23.264 1.00 40.81 190 LEU A CA 1
ATOM 1559 C C . LEU A 1 190 ? 9.229 -19.429 23.904 1.00 40.81 190 LEU A C 1
ATOM 1561 O O . LEU A 1 190 ? 8.000 -19.414 23.923 1.00 40.81 190 LEU A O 1
ATOM 1565 N N . LYS A 1 191 ? 9.937 -20.445 24.406 1.00 31.91 191 LYS A N 1
ATOM 1566 C CA . LYS A 1 191 ? 9.398 -21.304 25.457 1.00 31.91 191 LYS A CA 1
ATOM 1567 C C . LYS A 1 191 ? 9.291 -20.438 26.709 1.00 31.91 191 LYS A C 1
ATOM 1569 O O . LYS A 1 191 ? 10.311 -20.009 27.242 1.00 31.91 191 LYS A O 1
ATOM 1574 N N . ASN A 1 192 ? 8.061 -20.175 27.141 1.00 32.06 192 ASN A N 1
ATOM 1575 C CA . ASN A 1 192 ? 7.792 -19.655 28.476 1.00 32.06 192 ASN A CA 1
ATOM 1576 C C . ASN A 1 192 ? 8.473 -20.585 29.496 1.00 32.06 192 ASN A C 1
ATOM 1578 O O . ASN A 1 192 ? 8.169 -21.780 29.530 1.00 32.06 192 ASN A O 1
ATOM 1582 N N . LYS A 1 193 ? 9.415 -20.039 30.264 1.00 33.88 193 LYS A N 1
ATOM 1583 C CA . LYS A 1 193 ? 9.651 -20.466 31.642 1.00 33.88 193 LYS A CA 1
ATOM 1584 C C . LYS A 1 193 ? 8.801 -19.577 32.535 1.00 33.88 193 LYS A C 1
ATOM 1586 O O . LYS A 1 193 ? 8.686 -18.379 32.187 1.00 33.88 193 LYS A O 1
#

Radius of gyration: 19.51 Å; chains: 1; bounding box: 45×42×51 Å

Organism: NCBI:txid1618742

InterPro domains:
  IPR004042 Intein DOD homing endonuclease, central region [PS50819] (9-116)
  IPR004860 Homing endonuclease, LAGLIDADG domain [PF14528] (58-110)
  IPR027434 Homing endonuclease [G3DSA:3.10.28.10] (3-140)
  IPR027434 Homing endonuclease [SSF55608] (52-129)

Sequence (193 aa):
MSSRHKIYAIKYLNRNGHIRHVLRIGNKAIYQSLEDLGLYPNKSLTIEFPQIPNKYLSSFIRGYFDGDGCVYLYRSVGKKGRLIIRKLSVIFTSGSNKFLMGLLRALRDNLMLKQVKIYNSHRSFQLRFATADSVNIFKFMYKDSPSELFLRRKYDIFQRYFKLKRPSGEVANTAVCKTAIRRFESGLGLKNK

Secondary structure (DSSP, 8-state):
----PPEEEE--SSTTPPPEEEE----HHHHHHHHHTT--TTHHHH--PPP--HHHHHHHHHHHHHHH-EEEEEEEE-TTS-EEEEEEEEEEEES-HHHHHHHHHHHHHHS------EEEETTEEEEEE-HHHHHHHHHHHHTT--TTSS-HHHHHHHHHHHHHHS-TT-----HHHHHHHHHHHHHTT----

Foldseek 3Di:
DDDPFDWDWDADPDPPDDIDTDTDDDDPVVVVVVVVQVDDPVCLEGPAAGDDDPVCLLVVVQVQCQVAKDWDWDW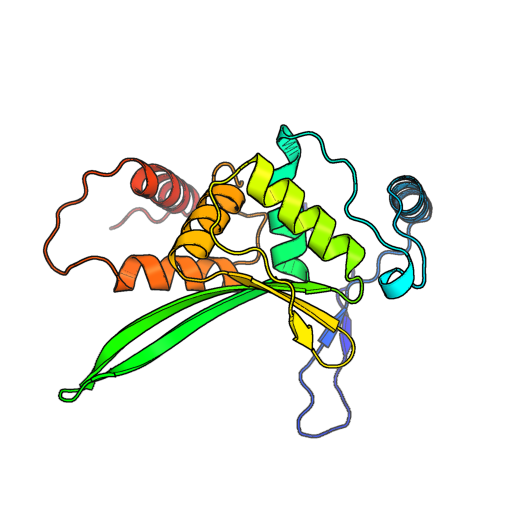DADPVRDIDTDWIKIKGKTSHPNRVQRVVVVLVVVDVAPFDDWDDDVSIIMGMGIHVSNVRSLCSNQVPDDLPSHDPVRVVNVVVVVVSPDPPDDDDDDPSPCVSVVNNVVVPPPPDD